Protein AF-Q2HYQ1-F1 (afdb_monomer_lite)

pLDDT: mean 74.83, std 15.58, range [37.28, 96.0]

Foldseek 3Di:
DVQLVVLVVDPPVCSVVSNVCCVPCVVVVVVVVCVVADPVRVCLVVVNDPCSVPVVVVVCVVVVPVLCVLLVVLLVVLVVVVVVVVDPPDLVNLLVVLQCPLVPDDPVCSVVSNVVCVVCVVVSSVVVVQSSRSNNVCLCVVSHPNVPPPPQPPDQLNPDCVRQLPDPVSCVVNVRNVVSVPPPPD

InterPro domains:
  IPR003119 Saposin A-type domain [PF02199] (155-186)
  IPR003119 Saposin A-type domain [PS51110] (150-186)
  IPR003119 Saposin A-type domain [SM00162] (153-186)
  IPR007856 Saposin-like type B, region 1 [PF05184] (70-106)
  IPR008138 Saposin B type, region 2 [PF03489] (17-49)
  IPR008138 Saposin B type, region 2 [PF03489] (111-144)
  IPR008139 Saposin B type domain [PS50015] (1-53)
  IPR008139 Saposin B type domain [PS50015] (67-148)
  IPR008139 Saposin B type domain [SM00741] (1-49)
  IPR008139 Saposin B type domain [SM00741] (69-144)
  IPR008373 Saposin [PR01797] (25-43)
  IPR008373 Saposin [PR01797] (68-90)
  IPR008373 Saposin [PR01797] (100-122)
  IPR008373 Saposin [PR01797] (122-145)
  IPR008373 Saposin [PR01797] (151-172)
  IPR011001 Saposin-like [SSF47862] (14-106)
  IPR011001 Saposin-like [SSF47862] (109-185)
  IPR051428 Sphingolipid Activators and Surfactant Proteins [PTHR11480] (2-146)

Structure (mmCIF, N/CA/C/O backbone):
data_AF-Q2HYQ1-F1
#
_entry.id   AF-Q2HYQ1-F1
#
loop_
_atom_site.group_PDB
_atom_site.id
_atom_site.type_symbol
_atom_site.label_atom_id
_atom_site.label_alt_id
_atom_site.label_comp_id
_atom_site.label_asym_id
_atom_site.label_entity_id
_atom_site.label_seq_id
_atom_site.pdbx_PDB_ins_code
_atom_site.Cartn_x
_atom_site.Cartn_y
_atom_site.Cartn_z
_atom_site.occupancy
_atom_site.B_iso_or_equiv
_atom_site.auth_seq_id
_atom_site.auth_comp_id
_atom_site.auth_asym_id
_atom_site.auth_atom_id
_atom_site.pdbx_PDB_model_num
ATOM 1 N N . GLN A 1 1 ? 17.901 -16.218 13.953 1.00 53.44 1 GLN A N 1
ATOM 2 C CA . GLN A 1 1 ? 18.403 -14.851 14.228 1.00 53.44 1 GLN A CA 1
ATOM 3 C C . GLN A 1 1 ? 17.721 -13.721 13.451 1.00 53.44 1 GLN A C 1
ATOM 5 O O . GLN A 1 1 ? 17.204 -12.829 14.109 1.00 53.44 1 GLN A O 1
ATOM 10 N N . ALA A 1 2 ? 17.701 -13.672 12.108 1.00 59.00 2 ALA A N 1
ATOM 11 C CA . ALA A 1 2 ? 17.029 -12.557 11.403 1.00 59.00 2 ALA A CA 1
ATOM 12 C C . ALA A 1 2 ? 15.495 -12.592 11.560 1.00 59.00 2 ALA A C 1
ATOM 14 O O . ALA A 1 2 ? 14.877 -11.568 11.835 1.00 59.00 2 ALA A O 1
ATOM 15 N N . VAL A 1 3 ? 14.909 -13.787 11.469 1.00 60.97 3 VAL A N 1
ATOM 16 C CA . VAL A 1 3 ? 13.459 -14.007 11.567 1.00 60.97 3 VAL A CA 1
ATOM 17 C C . VAL A 1 3 ? 12.925 -13.743 12.988 1.00 60.97 3 VAL A C 1
ATOM 19 O O . VAL A 1 3 ? 11.884 -13.120 13.149 1.00 60.97 3 VAL A O 1
ATOM 22 N N . GLU A 1 4 ? 13.682 -14.077 14.039 1.00 66.62 4 GLU A N 1
ATOM 23 C CA . GLU A 1 4 ? 13.287 -13.810 15.438 1.00 66.62 4 GLU A CA 1
ATOM 24 C C . GLU A 1 4 ? 13.221 -12.319 15.788 1.00 66.62 4 GLU A C 1
ATOM 26 O O . GLU A 1 4 ? 12.465 -11.924 16.675 1.00 66.62 4 GLU A O 1
ATOM 31 N N . LYS A 1 5 ? 13.993 -11.465 15.098 1.00 77.25 5 LYS A N 1
ATOM 32 C CA . LYS A 1 5 ? 13.934 -10.012 15.323 1.00 77.25 5 LYS A CA 1
ATOM 33 C C . LYS A 1 5 ? 12.569 -9.435 14.948 1.00 77.25 5 LYS A C 1
ATOM 35 O O . LYS A 1 5 ? 12.163 -8.446 15.551 1.00 77.25 5 LYS A O 1
ATOM 40 N N . VAL A 1 6 ? 11.852 -10.077 14.024 1.00 79.56 6 VAL A N 1
ATOM 41 C CA . VAL A 1 6 ? 10.491 -9.696 13.621 1.00 79.56 6 VAL A CA 1
ATOM 42 C C . VAL A 1 6 ? 9.504 -9.899 14.771 1.00 79.56 6 VAL A C 1
ATOM 44 O O . VAL A 1 6 ? 8.650 -9.048 15.000 1.00 79.56 6 VAL A O 1
ATOM 47 N N . CYS A 1 7 ? 9.675 -10.949 15.580 1.00 86.38 7 CYS A N 1
ATOM 48 C CA . CYS A 1 7 ? 8.808 -11.212 16.731 1.00 86.38 7 CYS A CA 1
ATOM 49 C C . CYS A 1 7 ? 8.893 -10.138 17.825 1.00 86.38 7 CYS A C 1
ATOM 51 O O . CYS A 1 7 ? 7.992 -10.039 18.655 1.00 86.38 7 CYS A O 1
ATOM 53 N N . ASN A 1 8 ? 9.948 -9.316 17.840 1.00 86.94 8 ASN A N 1
ATOM 54 C CA . ASN A 1 8 ? 10.084 -8.201 18.782 1.00 86.94 8 ASN A CA 1
ATOM 55 C C . ASN A 1 8 ? 9.354 -6.925 18.314 1.00 86.94 8 ASN A C 1
ATOM 57 O O . ASN A 1 8 ? 9.305 -5.958 19.067 1.00 86.94 8 ASN A O 1
ATOM 61 N N . LEU A 1 9 ? 8.805 -6.911 17.092 1.00 84.81 9 LEU A N 1
ATOM 62 C CA . LEU A 1 9 ? 7.947 -5.831 16.585 1.00 84.81 9 LEU A CA 1
ATOM 63 C C . LEU A 1 9 ? 6.471 -6.040 16.953 1.00 84.81 9 LEU A C 1
ATOM 65 O O . LEU A 1 9 ? 5.666 -5.124 16.815 1.00 84.81 9 LEU A O 1
ATOM 69 N N . LEU A 1 10 ? 6.112 -7.247 17.398 1.00 82.69 10 LEU A N 1
ATOM 70 C CA . LEU A 1 10 ? 4.755 -7.583 17.807 1.00 82.69 10 LEU A CA 1
ATOM 71 C C . LEU A 1 10 ? 4.490 -7.150 19.257 1.00 82.69 10 LEU A C 1
ATOM 73 O O . LEU A 1 10 ? 5.419 -7.135 20.072 1.00 82.69 10 LEU A O 1
ATOM 77 N N . PRO A 1 11 ? 3.221 -6.866 19.613 1.00 87.31 11 PRO A N 1
ATOM 78 C CA . PRO A 1 11 ? 2.816 -6.666 20.998 1.00 87.31 11 PRO A CA 1
ATOM 79 C C . PRO A 1 11 ? 3.297 -7.804 21.903 1.00 87.31 11 PRO A C 1
ATOM 81 O O . PRO A 1 11 ? 3.393 -8.963 21.483 1.00 87.31 11 PRO A O 1
ATOM 84 N N . SER A 1 12 ? 3.564 -7.488 23.170 1.00 80.50 12 SER A N 1
ATOM 85 C CA . SER A 1 12 ? 4.121 -8.434 24.148 1.00 80.50 12 SER A CA 1
ATOM 86 C C . SER A 1 12 ? 3.292 -9.714 24.305 1.00 80.50 12 SER A C 1
ATOM 88 O O . SER A 1 12 ? 3.851 -10.771 24.582 1.00 80.50 12 SER A O 1
ATOM 90 N N . THR A 1 13 ? 1.984 -9.642 24.054 1.00 85.38 13 THR A N 1
ATOM 91 C CA . THR A 1 13 ? 1.053 -10.779 24.057 1.00 85.38 13 THR A CA 1
ATOM 92 C C . THR A 1 13 ? 1.334 -11.815 22.963 1.00 85.38 13 THR A C 1
ATOM 94 O O . THR A 1 13 ? 1.068 -12.996 23.164 1.00 85.38 13 THR A O 1
ATOM 97 N N . LEU A 1 14 ? 1.894 -11.399 21.823 1.00 81.25 14 LEU A N 1
ATOM 98 C CA . LEU A 1 14 ? 2.117 -12.236 20.636 1.00 81.25 14 LEU A CA 1
ATOM 99 C C . LEU A 1 14 ? 3.597 -12.541 20.388 1.00 81.25 14 LEU A C 1
ATOM 101 O O . LEU A 1 14 ? 3.923 -13.499 19.691 1.00 81.25 14 LEU A O 1
ATOM 105 N N . SER A 1 15 ? 4.502 -11.759 20.979 1.00 90.19 15 SER A N 1
ATOM 106 C CA . SER A 1 15 ? 5.946 -11.935 20.799 1.00 90.19 15 SER A CA 1
ATOM 107 C C . SER A 1 15 ? 6.427 -13.329 21.222 1.00 90.19 15 SER A C 1
ATOM 109 O O . SER A 1 15 ? 7.239 -13.931 20.522 1.00 90.19 15 SER A O 1
ATOM 111 N N . ALA A 1 16 ? 5.889 -13.874 22.319 1.00 87.88 16 ALA A N 1
ATOM 112 C CA . ALA A 1 16 ? 6.231 -15.218 22.791 1.00 87.88 16 ALA A CA 1
ATOM 113 C C . ALA A 1 16 ? 5.749 -16.314 21.824 1.00 87.88 16 ALA A C 1
ATOM 115 O O . ALA A 1 16 ? 6.536 -17.158 21.414 1.00 87.88 16 ALA A O 1
ATOM 116 N N . GLN A 1 17 ? 4.491 -16.245 21.380 1.00 88.12 17 GLN A N 1
ATOM 117 C CA . GLN A 1 17 ? 3.922 -17.217 20.437 1.00 88.12 17 GLN A CA 1
ATOM 118 C C . GLN A 1 17 ? 4.616 -17.169 19.070 1.00 88.12 17 GLN A C 1
ATOM 120 O O . GLN A 1 17 ? 4.831 -18.197 18.436 1.00 88.12 17 GLN A O 1
ATOM 125 N N . CYS A 1 18 ? 5.009 -15.974 18.625 1.00 89.56 18 CYS A N 1
ATOM 126 C CA . CYS A 1 18 ? 5.807 -15.802 17.417 1.00 89.56 18 CYS A CA 1
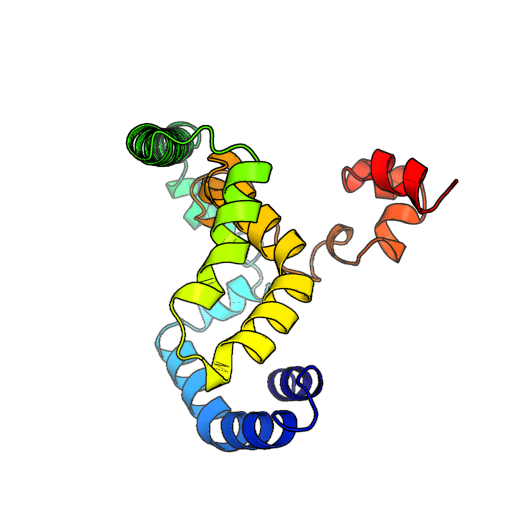ATOM 127 C C . CYS A 1 18 ? 7.173 -16.484 17.542 1.00 89.56 18 CYS A C 1
ATOM 129 O O . CYS A 1 18 ? 7.588 -17.174 16.614 1.00 89.56 18 CYS A O 1
ATOM 131 N N . LYS A 1 19 ? 7.862 -16.322 18.680 1.00 89.75 19 LYS A N 1
ATOM 132 C CA . LYS A 1 19 ? 9.163 -16.967 18.911 1.00 89.75 19 LYS A CA 1
ATOM 133 C C . LYS A 1 19 ? 9.035 -18.486 18.883 1.00 89.75 19 LYS A C 1
ATOM 135 O O . LYS A 1 19 ? 9.745 -19.108 18.101 1.00 89.75 19 LYS A O 1
ATOM 140 N N . ASP A 1 20 ? 8.056 -19.043 19.592 1.00 88.50 20 ASP A N 1
ATOM 141 C CA . ASP A 1 20 ? 7.767 -20.484 19.570 1.00 88.50 20 ASP A CA 1
ATOM 142 C C . ASP A 1 20 ? 7.499 -20.993 18.148 1.00 88.50 20 ASP A C 1
ATOM 144 O O . ASP A 1 20 ? 8.038 -22.020 17.735 1.00 88.50 20 ASP A O 1
ATOM 148 N N . LEU A 1 21 ? 6.705 -20.265 17.356 1.00 87.06 21 LEU A N 1
ATOM 149 C CA . LEU A 1 21 ? 6.407 -20.637 15.972 1.00 87.06 21 LEU A CA 1
ATOM 150 C C . LEU A 1 21 ? 7.668 -20.630 15.093 1.00 87.06 21 LEU A C 1
ATOM 152 O O . LEU A 1 21 ? 7.855 -21.524 14.266 1.00 87.06 21 LEU A O 1
ATOM 156 N N . MET A 1 22 ? 8.536 -19.631 15.259 1.00 86.56 22 MET A N 1
ATOM 157 C CA . MET A 1 22 ? 9.771 -19.505 14.482 1.00 86.56 22 MET A CA 1
ATOM 158 C C . MET A 1 22 ? 10.831 -20.520 14.895 1.00 86.56 22 MET A C 1
ATOM 160 O O . MET A 1 22 ? 11.528 -21.037 14.024 1.00 86.56 22 MET A O 1
ATOM 164 N N . GLU A 1 23 ? 10.917 -20.859 16.177 1.00 87.38 23 GLU A N 1
ATOM 165 C CA . GLU A 1 23 ? 11.778 -21.938 16.664 1.00 87.38 23 GLU A CA 1
ATOM 166 C C . GLU A 1 23 ? 11.272 -23.310 16.196 1.00 87.38 23 GLU A C 1
ATOM 168 O O . GLU A 1 23 ? 12.064 -24.137 15.749 1.00 87.38 23 GLU A O 1
ATOM 173 N N . THR A 1 24 ? 9.954 -23.533 16.223 1.00 87.94 24 THR A N 1
ATOM 174 C CA . THR A 1 24 ? 9.350 -24.835 15.898 1.00 87.94 24 THR A CA 1
ATOM 175 C C . THR A 1 24 ? 9.311 -25.108 14.395 1.00 87.94 24 THR A C 1
ATOM 177 O O . THR A 1 24 ? 9.638 -26.207 13.952 1.00 87.94 24 THR A O 1
ATOM 180 N N . TYR A 1 25 ? 8.904 -24.121 13.593 1.00 85.12 25 TYR A N 1
ATOM 181 C CA . TYR A 1 25 ? 8.631 -24.319 12.165 1.00 85.12 25 TYR A CA 1
ATOM 182 C C . TYR A 1 25 ? 9.550 -23.518 11.249 1.00 85.12 25 TYR A C 1
ATOM 184 O O . TYR A 1 25 ? 9.600 -23.802 10.054 1.00 85.12 25 TYR A O 1
ATOM 192 N N . GLY A 1 26 ? 10.291 -22.535 11.769 1.00 84.75 26 GLY A N 1
ATOM 193 C CA . GLY A 1 26 ? 11.086 -21.626 10.943 1.00 84.75 26 GLY A CA 1
ATOM 194 C C . GLY A 1 26 ? 12.111 -22.358 10.084 1.00 84.75 26 GLY A C 1
ATOM 195 O O . GLY A 1 26 ? 12.205 -22.088 8.890 1.00 84.75 26 GLY A O 1
ATOM 196 N N . GLN A 1 27 ? 12.815 -23.337 10.655 1.00 83.31 27 GLN A N 1
ATOM 197 C CA . GLN A 1 27 ? 13.798 -24.121 9.907 1.00 83.31 27 GLN A CA 1
ATOM 198 C C . GLN A 1 27 ? 13.144 -24.977 8.811 1.00 83.31 27 GLN A C 1
ATOM 200 O O . GLN A 1 27 ? 13.609 -24.966 7.676 1.00 83.31 27 GLN A O 1
ATOM 205 N N . ALA A 1 28 ? 12.028 -25.645 9.114 1.00 82.69 28 ALA A N 1
ATOM 206 C CA . ALA A 1 28 ? 11.299 -26.461 8.142 1.00 82.69 28 ALA A CA 1
ATOM 207 C C . ALA A 1 28 ? 10.718 -25.618 6.992 1.00 82.69 28 ALA A C 1
ATOM 209 O O . ALA A 1 28 ? 10.787 -26.013 5.833 1.00 82.69 28 ALA A O 1
ATOM 210 N N . ILE A 1 29 ? 10.192 -24.426 7.292 1.00 77.44 29 ILE A N 1
ATOM 211 C CA . ILE A 1 29 ? 9.692 -23.484 6.282 1.00 77.44 29 ILE A CA 1
ATOM 212 C C . ILE A 1 29 ? 10.841 -22.980 5.402 1.00 77.44 29 ILE A C 1
ATOM 214 O O . ILE A 1 29 ? 10.699 -22.932 4.184 1.00 77.44 29 ILE A O 1
ATOM 218 N N . ILE A 1 30 ? 11.990 -22.637 5.993 1.00 75.75 30 ILE A N 1
ATOM 219 C CA . ILE A 1 30 ? 13.186 -22.233 5.240 1.00 75.75 30 ILE A CA 1
ATOM 220 C C . ILE A 1 30 ? 13.641 -23.366 4.316 1.00 75.75 30 ILE A C 1
ATOM 222 O O . ILE A 1 30 ? 13.934 -23.119 3.151 1.00 75.75 30 ILE A O 1
ATOM 226 N N . GLU A 1 31 ? 13.664 -24.604 4.802 1.00 74.44 31 GLU A N 1
ATOM 227 C CA . GLU A 1 31 ? 14.036 -25.770 4.000 1.00 74.44 31 GLU A CA 1
ATOM 228 C C . GLU A 1 31 ? 13.059 -26.025 2.852 1.00 74.44 31 GLU A C 1
ATOM 230 O O . GLU A 1 31 ? 13.507 -26.243 1.729 1.00 74.44 31 GLU A O 1
ATOM 235 N N . LEU A 1 32 ? 11.747 -25.919 3.086 1.00 70.25 32 LEU A N 1
ATOM 236 C CA . LEU A 1 32 ? 10.732 -26.016 2.031 1.00 70.25 32 LEU A CA 1
ATOM 237 C C . LEU A 1 32 ? 10.904 -24.915 0.973 1.00 70.25 32 LEU A C 1
ATOM 239 O O . LEU A 1 32 ? 10.855 -25.192 -0.222 1.00 70.25 32 LEU A O 1
ATOM 243 N N . LEU A 1 33 ? 11.191 -23.677 1.390 1.00 65.94 33 LEU A N 1
ATOM 244 C CA . LEU A 1 33 ? 11.466 -22.571 0.466 1.00 65.94 33 LEU A CA 1
ATOM 245 C C . LEU A 1 33 ? 12.772 -22.771 -0.323 1.00 65.94 33 LEU A C 1
ATOM 247 O O . LEU A 1 33 ? 12.841 -22.388 -1.487 1.00 65.94 33 LEU A O 1
ATOM 251 N N . ILE A 1 34 ? 13.798 -23.382 0.279 1.00 68.31 34 ILE A N 1
ATOM 252 C CA . ILE A 1 34 ? 15.056 -23.745 -0.399 1.00 68.31 34 ILE A CA 1
ATOM 253 C C . ILE A 1 34 ? 14.850 -24.916 -1.368 1.00 68.31 34 ILE A C 1
ATOM 255 O O . ILE A 1 34 ? 15.528 -24.990 -2.388 1.00 68.31 34 ILE A O 1
ATOM 259 N N . GLN A 1 35 ? 13.927 -25.835 -1.089 1.00 65.62 35 GLN A N 1
ATOM 260 C CA . GLN A 1 35 ? 13.611 -26.926 -2.015 1.00 65.62 35 GLN A CA 1
ATOM 261 C C . GLN A 1 35 ? 12.892 -26.420 -3.272 1.00 65.62 35 GLN A C 1
ATOM 263 O O . GLN A 1 35 ? 13.204 -26.870 -4.372 1.00 65.62 35 GLN A O 1
ATOM 268 N N . GLU A 1 36 ? 12.005 -25.437 -3.124 1.00 61.25 36 GLU A N 1
ATOM 269 C CA . GLU A 1 36 ? 11.305 -24.790 -4.243 1.00 61.25 36 GLU A CA 1
ATOM 270 C C . GLU A 1 36 ? 12.176 -23.755 -4.986 1.00 61.25 36 GLU A C 1
ATOM 272 O O . GLU A 1 36 ? 11.886 -23.377 -6.124 1.00 61.25 36 GLU A O 1
ATOM 277 N N . ALA A 1 37 ? 13.275 -23.295 -4.378 1.00 61.88 37 ALA A N 1
ATOM 278 C CA . ALA A 1 37 ? 14.166 -22.295 -4.958 1.00 61.88 37 ALA A CA 1
ATOM 279 C C . ALA A 1 37 ? 15.592 -22.828 -5.132 1.00 61.88 37 ALA A C 1
ATOM 281 O O . ALA A 1 37 ? 16.334 -23.015 -4.173 1.00 61.88 37 ALA A O 1
ATOM 282 N N . SER A 1 38 ? 16.039 -22.981 -6.384 1.00 70.31 38 SER A N 1
ATOM 283 C CA . SER A 1 38 ? 17.409 -23.436 -6.649 1.00 70.31 38 SER A CA 1
ATOM 284 C C . SER A 1 38 ? 18.453 -22.543 -5.944 1.00 70.31 38 SER A C 1
ATOM 286 O O . SER A 1 38 ? 18.288 -21.316 -5.915 1.00 70.31 38 SER A O 1
ATOM 288 N N . PRO A 1 39 ? 19.579 -23.100 -5.451 1.00 68.19 39 PRO A N 1
ATOM 289 C CA . PRO A 1 39 ? 20.638 -22.316 -4.808 1.00 68.19 39 PRO A CA 1
ATOM 290 C C . PRO A 1 39 ? 21.145 -21.152 -5.668 1.00 68.19 39 PRO A C 1
ATOM 292 O O . PRO A 1 39 ? 21.528 -20.106 -5.147 1.00 68.19 39 PRO A O 1
ATOM 295 N N . LYS A 1 40 ? 21.098 -21.305 -6.999 1.00 64.12 40 LYS A N 1
ATOM 296 C CA . LYS A 1 40 ? 21.436 -20.249 -7.956 1.00 64.12 40 LYS A CA 1
ATOM 297 C C . LYS A 1 40 ? 20.419 -19.104 -7.920 1.00 64.12 40 LYS A C 1
ATOM 299 O O . LYS A 1 40 ? 20.828 -17.952 -7.864 1.00 64.12 40 LYS A O 1
ATOM 304 N N . THR A 1 41 ? 19.122 -19.410 -7.891 1.00 62.97 41 THR A N 1
ATOM 305 C CA . THR A 1 41 ? 18.038 -18.420 -7.770 1.00 62.97 41 THR A CA 1
ATOM 306 C C . THR A 1 41 ? 18.169 -17.620 -6.475 1.00 62.97 41 THR A C 1
ATOM 308 O O . THR A 1 41 ? 18.152 -16.392 -6.505 1.00 62.97 41 THR A O 1
ATOM 311 N N . VAL A 1 42 ? 18.385 -18.302 -5.348 1.00 69.00 42 VAL A N 1
ATOM 312 C CA . VAL A 1 42 ? 18.562 -17.656 -4.038 1.00 69.00 42 VAL A CA 1
ATOM 313 C C . VAL A 1 42 ? 19.829 -16.792 -4.019 1.00 69.00 42 VAL A C 1
ATOM 315 O O . VAL A 1 42 ? 19.779 -15.628 -3.631 1.00 69.00 42 VAL A O 1
ATOM 318 N N . CYS A 1 43 ? 20.955 -17.312 -4.515 1.00 61.50 43 CYS A N 1
ATOM 319 C CA . CYS A 1 43 ? 22.217 -16.571 -4.614 1.00 61.50 43 CYS A CA 1
ATOM 320 C C . CYS A 1 43 ? 22.114 -15.323 -5.510 1.00 61.50 43 CYS A C 1
ATOM 322 O O . CYS A 1 43 ? 22.743 -14.301 -5.228 1.00 61.50 43 CYS A O 1
ATOM 324 N N . SER A 1 44 ? 21.310 -15.391 -6.575 1.00 64.62 44 SER A N 1
ATOM 325 C CA . SER A 1 44 ? 21.020 -14.263 -7.462 1.00 64.62 44 SER A CA 1
ATOM 326 C C . SER A 1 44 ? 20.111 -13.215 -6.813 1.00 64.62 44 SER A C 1
ATOM 328 O O . SER A 1 44 ? 20.424 -12.033 -6.900 1.00 64.62 44 SER A O 1
ATOM 330 N N . ILE A 1 45 ? 19.035 -13.617 -6.125 1.00 58.62 45 ILE A N 1
ATOM 331 C CA . ILE A 1 45 ? 18.137 -12.689 -5.405 1.00 58.62 45 ILE A CA 1
ATOM 332 C C . ILE A 1 45 ? 18.888 -11.953 -4.292 1.00 58.62 45 ILE A C 1
ATOM 334 O O . ILE A 1 45 ? 18.711 -10.753 -4.107 1.00 58.62 45 ILE A O 1
ATOM 338 N N . LEU A 1 46 ? 19.763 -12.663 -3.579 1.00 60.72 46 LEU A N 1
ATOM 339 C CA . LEU A 1 46 ? 20.572 -12.099 -2.498 1.00 60.72 46 LEU A CA 1
ATOM 340 C C . LEU A 1 46 ? 21.759 -11.254 -2.989 1.00 60.72 46 LEU A C 1
ATOM 342 O O . LEU A 1 46 ? 22.494 -10.715 -2.165 1.00 60.72 46 LEU A O 1
ATOM 346 N N . GLY A 1 47 ? 21.989 -11.145 -4.302 1.00 54.09 47 GLY A N 1
ATOM 347 C CA . GLY A 1 47 ? 23.096 -10.346 -4.834 1.00 54.09 47 GLY A CA 1
ATOM 348 C C . GLY A 1 47 ? 24.488 -10.959 -4.628 1.00 54.09 47 GLY A C 1
ATOM 349 O O . GLY A 1 47 ? 25.486 -10.280 -4.847 1.00 54.09 47 GLY A O 1
ATOM 350 N N . LEU A 1 48 ? 24.579 -12.219 -4.190 1.00 64.00 48 LEU A N 1
ATOM 351 C CA . LEU A 1 48 ? 25.834 -12.859 -3.764 1.00 64.00 48 LEU A CA 1
ATOM 352 C C . LEU A 1 48 ? 26.602 -13.518 -4.917 1.00 64.00 48 LEU A C 1
ATOM 354 O O . LEU A 1 48 ? 27.804 -13.763 -4.815 1.00 64.00 48 LEU A O 1
ATOM 358 N N . CYS A 1 49 ? 25.921 -13.815 -6.021 1.00 74.38 49 CYS A N 1
ATOM 359 C CA . CYS A 1 49 ? 26.532 -14.409 -7.204 1.00 74.38 49 CYS A CA 1
ATOM 360 C C . CYS A 1 49 ? 27.103 -13.330 -8.140 1.00 74.38 49 CYS A C 1
ATOM 362 O O . CYS A 1 49 ? 26.529 -12.257 -8.291 1.00 74.38 49 CYS A O 1
ATOM 364 N N . ARG A 1 50 ? 28.215 -13.629 -8.830 1.00 62.12 50 ARG A N 1
ATOM 365 C CA . ARG A 1 50 ? 28.905 -12.698 -9.757 1.00 62.12 50 ARG A CA 1
ATOM 366 C C . ARG A 1 50 ? 28.010 -12.184 -10.892 1.00 62.12 50 ARG A C 1
ATOM 368 O O . ARG A 1 50 ? 28.199 -11.069 -11.366 1.00 62.12 50 ARG A O 1
ATOM 375 N N . ASP A 1 51 ? 27.021 -12.989 -11.270 1.00 56.12 51 ASP A N 1
ATOM 376 C CA . ASP A 1 51 ? 26.006 -12.653 -12.263 1.00 56.12 51 ASP A CA 1
ATOM 377 C C . ASP A 1 51 ? 24.710 -12.139 -11.630 1.00 56.12 51 ASP A C 1
ATOM 379 O O . ASP A 1 51 ? 23.751 -11.943 -12.351 1.00 56.12 51 ASP A O 1
ATOM 383 N N . ALA A 1 52 ? 24.612 -11.913 -10.317 1.00 51.69 52 ALA A N 1
ATOM 384 C CA . ALA A 1 52 ? 23.364 -11.474 -9.683 1.00 51.69 52 ALA A CA 1
ATOM 385 C C . ALA A 1 52 ? 22.869 -10.129 -10.245 1.00 51.69 52 ALA A C 1
ATOM 387 O O . ALA A 1 52 ? 21.687 -9.987 -10.554 1.00 51.69 52 ALA A O 1
ATOM 388 N N . SER A 1 53 ? 23.792 -9.204 -10.531 1.00 51.53 53 SER A N 1
ATOM 389 C CA . SER A 1 53 ? 23.512 -7.940 -11.231 1.00 51.53 53 SER A CA 1
ATOM 390 C C . SER A 1 53 ? 23.076 -8.130 -12.692 1.00 51.53 53 SER A C 1
ATOM 392 O O . SER A 1 53 ? 22.546 -7.208 -13.301 1.00 51.53 53 SER A O 1
ATOM 394 N N . ARG A 1 54 ? 23.307 -9.317 -13.267 1.00 49.59 54 ARG A N 1
ATOM 395 C CA . ARG A 1 54 ? 22.978 -9.708 -14.647 1.00 49.59 54 ARG A CA 1
ATOM 396 C C . ARG A 1 54 ? 22.066 -10.932 -14.729 1.00 49.59 54 ARG A C 1
ATOM 398 O O . ARG A 1 54 ? 21.907 -11.454 -15.812 1.00 49.59 54 ARG A O 1
ATOM 405 N N . ALA A 1 55 ? 21.480 -11.415 -13.637 1.00 44.69 55 ALA A N 1
ATOM 406 C CA . ALA A 1 55 ? 20.585 -12.578 -13.616 1.00 44.69 55 ALA A CA 1
ATOM 407 C C . ALA A 1 55 ? 19.123 -12.130 -13.524 1.00 44.69 55 ALA A C 1
ATOM 409 O O . ALA A 1 55 ? 18.233 -12.836 -13.987 1.00 44.69 55 ALA A O 1
ATOM 410 N N . PHE A 1 56 ? 18.898 -10.908 -13.033 1.00 45.78 56 PHE A N 1
ATOM 411 C CA . PHE A 1 56 ? 17.659 -10.171 -13.267 1.00 45.78 56 PHE A CA 1
ATOM 412 C C . PHE A 1 56 ? 17.525 -9.694 -14.718 1.00 45.78 56 PHE A C 1
ATOM 414 O O . PHE A 1 56 ? 16.410 -9.579 -15.211 1.00 45.78 56 PHE A O 1
ATOM 421 N N . ILE A 1 57 ? 18.641 -9.468 -15.420 1.00 45.81 57 ILE A N 1
ATOM 422 C CA . ILE A 1 57 ? 18.637 -8.948 -16.794 1.00 45.81 57 ILE A CA 1
ATOM 423 C C . ILE A 1 57 ? 18.105 -9.964 -17.829 1.00 45.81 57 ILE A C 1
ATOM 425 O O . ILE A 1 57 ? 17.243 -9.565 -18.589 1.00 45.81 57 ILE A O 1
ATOM 429 N N . PRO A 1 58 ? 18.456 -11.266 -17.853 1.00 42.38 58 PRO A N 1
ATOM 430 C CA . PRO A 1 58 ? 18.011 -12.183 -18.905 1.00 42.38 58 PRO A CA 1
ATOM 431 C C . PRO A 1 58 ? 16.603 -12.754 -18.687 1.00 42.38 58 PRO A C 1
ATOM 433 O O . PRO A 1 58 ? 15.994 -13.221 -19.648 1.00 42.38 58 PRO A O 1
ATOM 436 N N . LEU A 1 59 ? 16.051 -12.709 -17.464 1.00 45.22 59 LEU A N 1
ATOM 437 C CA . LEU A 1 59 ? 14.612 -12.953 -17.270 1.00 45.22 59 LEU A CA 1
ATOM 438 C C . LEU A 1 59 ? 13.776 -11.747 -17.734 1.00 45.22 59 LEU A C 1
ATOM 440 O O . LEU A 1 59 ? 12.645 -11.934 -18.173 1.00 45.22 59 LEU A O 1
ATOM 444 N N . LEU A 1 60 ? 14.350 -10.538 -17.677 1.00 45.59 60 LEU A N 1
ATOM 445 C CA . LEU A 1 60 ? 13.744 -9.303 -18.178 1.00 45.59 60 LEU A CA 1
ATOM 446 C C . LEU A 1 60 ? 14.017 -9.043 -19.669 1.00 45.59 60 LEU A C 1
ATOM 448 O O . LEU A 1 60 ? 13.169 -8.453 -20.317 1.00 45.59 60 LEU A O 1
ATOM 452 N N . GLU A 1 61 ? 15.114 -9.526 -20.258 1.00 39.50 61 GLU A N 1
ATOM 453 C CA . GLU A 1 61 ? 15.387 -9.385 -21.700 1.00 39.50 61 GLU A CA 1
ATOM 454 C C . GLU A 1 61 ? 14.440 -10.256 -22.523 1.00 39.50 61 GLU A C 1
ATOM 456 O O . GLU A 1 61 ? 13.953 -9.830 -23.563 1.00 39.50 61 GLU A O 1
ATOM 461 N N . LYS A 1 62 ? 14.07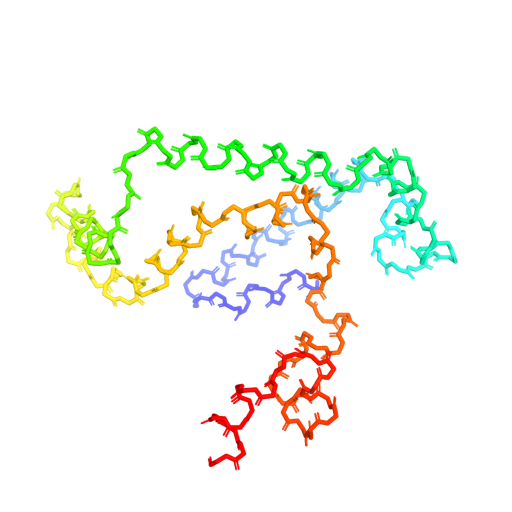5 -11.453 -22.039 1.00 39.44 62 LYS A N 1
ATOM 462 C CA . LYS A 1 62 ? 13.006 -12.232 -22.689 1.00 39.44 62 LYS A CA 1
ATOM 463 C C . LYS A 1 62 ? 11.603 -11.675 -22.404 1.00 39.44 62 LYS A C 1
ATOM 465 O O . LYS A 1 62 ? 10.644 -12.102 -23.041 1.00 39.44 62 LYS A O 1
ATOM 470 N N . ALA A 1 63 ? 11.508 -10.729 -21.468 1.00 43.75 63 ALA A N 1
ATOM 471 C CA . ALA A 1 63 ? 10.341 -9.902 -21.197 1.00 43.75 63 ALA A CA 1
ATOM 472 C C . ALA A 1 63 ? 10.489 -8.475 -21.765 1.00 43.75 63 ALA A C 1
ATOM 474 O O . ALA A 1 63 ? 9.714 -7.595 -21.402 1.00 43.75 63 ALA A O 1
ATOM 475 N N . GLU A 1 64 ? 11.336 -8.269 -22.784 1.00 37.28 64 GLU A N 1
ATOM 476 C CA . GLU A 1 64 ? 11.033 -7.311 -23.861 1.00 37.28 64 GLU A CA 1
ATOM 477 C C . GLU A 1 64 ? 9.864 -7.825 -24.730 1.00 37.28 64 GLU A C 1
ATOM 479 O O . GLU A 1 64 ? 9.805 -7.637 -25.942 1.00 37.28 64 GLU A O 1
ATOM 484 N N . PHE A 1 65 ? 8.888 -8.484 -24.103 1.00 43.03 65 PHE A N 1
ATOM 485 C CA . PHE A 1 65 ? 7.550 -8.594 -24.637 1.00 43.03 65 PHE A CA 1
ATOM 486 C C . PHE A 1 65 ? 6.923 -7.223 -24.428 1.00 43.03 65 PHE A C 1
ATOM 488 O O . PHE A 1 65 ? 6.287 -6.995 -23.407 1.00 43.03 65 PHE A O 1
ATOM 495 N N . GLU A 1 66 ? 7.255 -6.297 -25.331 1.00 44.12 66 GLU A N 1
ATOM 496 C CA . GLU A 1 66 ? 6.758 -4.923 -25.397 1.00 44.12 66 GLU A CA 1
ATOM 497 C C . GLU A 1 66 ? 6.404 -4.354 -24.017 1.00 44.12 66 GLU A C 1
ATOM 499 O O . GLU A 1 66 ? 5.256 -4.425 -23.594 1.00 44.12 66 GLU A O 1
ATOM 504 N N . ALA A 1 67 ? 7.369 -3.788 -23.287 1.00 46.34 67 ALA A N 1
ATOM 505 C CA . ALA A 1 67 ? 7.158 -3.285 -21.920 1.00 46.34 67 ALA A CA 1
ATOM 506 C C . ALA A 1 67 ? 6.037 -2.217 -21.777 1.00 46.34 67 ALA A C 1
ATOM 508 O O . ALA A 1 67 ? 5.710 -1.821 -20.659 1.00 46.34 67 ALA A O 1
ATOM 509 N N . GLY A 1 68 ? 5.430 -1.775 -22.885 1.00 53.19 68 GLY A N 1
ATOM 510 C CA . GLY A 1 68 ? 4.127 -1.105 -22.906 1.00 53.19 68 GLY A CA 1
ATOM 511 C C . GLY A 1 68 ? 2.941 -2.079 -22.858 1.00 53.19 68 GLY A C 1
ATOM 512 O O . GLY A 1 68 ? 2.109 -1.970 -21.972 1.00 53.19 68 GLY A O 1
ATOM 513 N N . GLY A 1 69 ? 2.896 -3.102 -23.717 1.00 73.50 69 GLY A N 1
ATOM 514 C CA . GLY A 1 69 ? 1.736 -3.973 -23.924 1.00 73.50 69 GLY A CA 1
ATOM 515 C C . GLY A 1 69 ? 1.203 -4.675 -22.671 1.00 73.50 69 GLY A C 1
ATOM 516 O O . GLY A 1 69 ? 0.007 -4.605 -22.402 1.00 73.50 69 GLY A O 1
ATOM 517 N N . PHE A 1 70 ? 2.046 -5.331 -21.866 1.00 75.25 70 PHE A N 1
ATOM 518 C CA . PHE A 1 70 ? 1.554 -6.027 -20.662 1.00 75.25 70 PHE A CA 1
ATOM 519 C C . PHE A 1 70 ? 1.170 -5.061 -19.528 1.00 75.25 70 PHE A C 1
ATOM 521 O O . PHE A 1 70 ? 0.163 -5.270 -18.847 1.00 75.25 70 PHE A O 1
ATOM 528 N N . CYS A 1 71 ? 1.926 -3.973 -19.369 1.00 78.19 71 CYS A N 1
ATOM 529 C CA . CYS A 1 71 ? 1.602 -2.894 -18.437 1.00 78.19 71 CYS A CA 1
ATOM 530 C C . CYS A 1 71 ? 0.268 -2.228 -18.818 1.00 78.19 71 CYS A C 1
ATOM 532 O O . CYS A 1 71 ? -0.592 -2.025 -17.961 1.00 78.19 71 CYS A O 1
ATOM 534 N N . ASP A 1 72 ? 0.048 -1.977 -20.108 1.00 85.12 72 ASP A N 1
ATOM 535 C CA . ASP A 1 72 ? -1.172 -1.383 -20.651 1.00 85.12 72 ASP A CA 1
ATOM 536 C C . ASP A 1 72 ? -2.373 -2.321 -20.513 1.00 85.12 72 ASP A C 1
ATOM 538 O O . ASP A 1 72 ? -3.452 -1.880 -20.115 1.00 85.12 72 ASP A O 1
ATOM 542 N N . VAL A 1 73 ? -2.192 -3.622 -20.763 1.00 84.44 73 VAL A N 1
ATOM 543 C CA . VAL A 1 73 ? -3.234 -4.639 -20.550 1.00 84.44 73 VAL A CA 1
ATOM 544 C C . VAL A 1 73 ? -3.606 -4.738 -19.073 1.00 84.44 73 VAL A C 1
ATOM 546 O O . VAL A 1 73 ? -4.793 -4.754 -18.750 1.00 84.44 73 VAL A O 1
ATOM 549 N N . CYS A 1 74 ? -2.626 -4.743 -18.165 1.00 83.44 74 CYS A N 1
ATOM 550 C CA . CYS A 1 74 ? -2.896 -4.722 -16.730 1.00 83.44 74 CYS A CA 1
ATOM 551 C C . CYS A 1 74 ? -3.676 -3.461 -16.334 1.00 83.44 74 CYS A C 1
ATOM 553 O O . CYS A 1 74 ? -4.719 -3.559 -15.688 1.00 83.44 74 CYS A O 1
ATOM 555 N N . LYS A 1 75 ? -3.232 -2.278 -16.781 1.00 84.25 75 LYS A N 1
ATOM 556 C CA . LYS A 1 75 ? -3.914 -1.009 -16.489 1.00 84.25 75 LYS A CA 1
ATOM 557 C C . LYS A 1 75 ? -5.333 -0.993 -17.041 1.00 84.25 75 LYS A C 1
ATOM 559 O O . LYS A 1 75 ? -6.241 -0.495 -16.384 1.00 84.25 75 LYS A O 1
ATOM 564 N N . MET A 1 76 ? -5.537 -1.541 -18.236 1.00 81.69 76 MET A N 1
ATOM 565 C CA . MET A 1 76 ? -6.853 -1.667 -18.852 1.00 81.69 76 MET A CA 1
ATOM 566 C C . MET A 1 76 ? -7.757 -2.608 -18.054 1.00 81.69 76 MET A C 1
ATOM 568 O O . MET A 1 76 ? -8.914 -2.269 -17.830 1.00 81.69 76 MET A O 1
ATOM 572 N N . ALA A 1 77 ? -7.237 -3.741 -17.579 1.00 84.31 77 ALA A N 1
ATOM 573 C CA . ALA A 1 77 ? -7.986 -4.670 -16.740 1.00 84.31 77 ALA A CA 1
ATOM 574 C C . ALA A 1 77 ? -8.386 -4.034 -15.399 1.00 84.31 77 ALA A C 1
ATOM 576 O O . ALA A 1 77 ? -9.545 -4.140 -15.009 1.00 84.31 77 ALA A O 1
ATOM 577 N N . VAL A 1 78 ? -7.472 -3.314 -14.735 1.00 82.31 78 VAL A N 1
ATOM 578 C CA . VAL A 1 78 ? -7.778 -2.599 -13.483 1.00 82.31 78 VAL A CA 1
ATOM 579 C C . VAL A 1 78 ? -8.833 -1.517 -13.722 1.00 82.31 78 VAL A C 1
ATOM 581 O O . VAL A 1 78 ? -9.818 -1.476 -12.996 1.00 82.31 78 VAL A O 1
ATOM 584 N N . ARG A 1 79 ? -8.711 -0.719 -14.793 1.00 78.44 79 ARG A N 1
ATOM 585 C CA . ARG A 1 79 ? -9.729 0.282 -15.177 1.00 78.44 79 ARG A CA 1
ATOM 586 C C . ARG A 1 79 ? -11.078 -0.337 -15.533 1.00 78.44 79 ARG A C 1
ATOM 588 O O . ARG A 1 79 ? -12.112 0.264 -15.279 1.00 78.44 79 ARG A O 1
ATOM 595 N N . TYR A 1 80 ? -11.084 -1.508 -16.164 1.00 76.81 80 TYR A N 1
ATOM 596 C CA . TYR A 1 80 ? -12.317 -2.210 -16.514 1.00 76.81 80 TYR A CA 1
ATOM 597 C C . TYR A 1 80 ? -13.029 -2.736 -15.266 1.00 76.81 80 TYR A C 1
ATOM 599 O O . TYR A 1 80 ? -14.242 -2.588 -15.150 1.00 76.81 80 TYR A O 1
ATOM 607 N N . ILE A 1 81 ? -12.274 -3.296 -14.317 1.00 74.94 81 ILE A N 1
ATOM 608 C CA . ILE A 1 81 ? -12.796 -3.719 -13.014 1.00 74.94 81 ILE A CA 1
ATOM 609 C C . ILE A 1 81 ? -13.328 -2.505 -12.243 1.00 74.94 81 ILE A C 1
ATOM 611 O O . ILE A 1 81 ? -14.461 -2.549 -11.781 1.00 74.94 81 ILE A O 1
ATOM 615 N N . ASP A 1 82 ? -12.565 -1.412 -12.182 1.00 71.19 82 ASP A N 1
ATOM 616 C CA . ASP A 1 82 ? -12.980 -0.139 -11.574 1.00 71.19 82 ASP A CA 1
ATOM 617 C C . ASP A 1 82 ? -14.274 0.412 -12.210 1.00 71.19 82 ASP A C 1
ATOM 619 O O . ASP A 1 82 ? -15.224 0.784 -11.522 1.00 71.19 82 ASP A O 1
ATOM 623 N N . GLY A 1 83 ? -14.376 0.345 -13.541 1.00 69.38 83 GLY A N 1
ATOM 624 C CA . GLY A 1 83 ? -15.566 0.745 -14.293 1.00 69.38 83 GLY A CA 1
ATOM 625 C C . GLY A 1 83 ? -16.794 -0.144 -14.059 1.00 69.38 83 GLY A C 1
ATOM 626 O O . GLY A 1 83 ? -17.900 0.382 -13.979 1.00 69.38 83 GLY A O 1
ATOM 627 N N . ILE A 1 84 ? -16.627 -1.468 -13.916 1.00 62.62 84 ILE A N 1
ATOM 628 C CA . ILE A 1 84 ? -17.720 -2.387 -13.527 1.00 62.62 84 ILE A CA 1
ATOM 629 C C . ILE A 1 84 ? -18.180 -2.109 -12.097 1.00 62.62 84 ILE A C 1
ATOM 631 O O . ILE A 1 84 ? -19.365 -2.235 -11.796 1.00 62.62 84 ILE A O 1
ATOM 635 N N . LEU A 1 85 ? -17.250 -1.743 -11.215 1.00 61.31 85 LEU A N 1
ATOM 636 C CA . LEU A 1 85 ? -17.570 -1.374 -9.843 1.00 61.31 85 LEU A CA 1
ATOM 637 C C . LEU A 1 85 ? -18.328 -0.033 -9.758 1.00 61.31 85 LEU A C 1
ATOM 639 O O . LEU A 1 85 ? -18.761 0.313 -8.659 1.00 61.31 85 LEU A O 1
ATOM 643 N N . GLU A 1 86 ? -18.523 0.679 -10.886 1.00 53.34 86 GLU A N 1
ATOM 644 C CA . GLU A 1 86 ? -19.245 1.960 -11.034 1.00 53.34 86 GLU A CA 1
ATOM 645 C C . GLU A 1 86 ? -18.844 3.020 -9.993 1.00 53.34 86 GLU A C 1
ATOM 647 O O . GLU A 1 86 ? -19.619 3.909 -9.637 1.00 53.34 86 GLU A O 1
ATOM 652 N N . GLN A 1 87 ? -17.622 2.947 -9.472 1.00 57.50 87 GLN A N 1
ATOM 653 C CA . GLN A 1 87 ? -17.240 3.702 -8.292 1.00 57.50 87 GLN A CA 1
ATOM 654 C C . GLN A 1 87 ? -16.111 4.671 -8.612 1.00 57.50 87 GLN A C 1
ATOM 656 O O . GLN A 1 87 ? -14.968 4.489 -8.219 1.00 57.50 87 GLN A O 1
ATOM 661 N N . ASN A 1 88 ? -16.507 5.845 -9.110 1.00 54.09 88 ASN A N 1
ATOM 662 C CA . ASN A 1 88 ? -15.906 7.086 -8.611 1.00 54.09 88 ASN A CA 1
ATOM 663 C C . ASN A 1 88 ? -16.284 7.255 -7.124 1.00 54.09 88 ASN A C 1
ATOM 665 O O . ASN A 1 88 ? -16.895 8.260 -6.754 1.00 54.09 88 ASN A O 1
ATOM 669 N N . ALA A 1 89 ? -16.022 6.242 -6.287 1.00 61.38 89 ALA A N 1
ATOM 670 C CA . ALA A 1 89 ? -16.258 6.325 -4.864 1.00 61.38 89 ALA A CA 1
ATOM 671 C C . ALA A 1 89 ? -15.355 7.442 -4.367 1.00 61.38 89 ALA A C 1
ATOM 673 O O . ALA A 1 89 ? -14.129 7.358 -4.397 1.00 61.38 89 ALA A O 1
ATOM 674 N N . THR A 1 90 ? -15.986 8.539 -3.982 1.00 71.31 90 THR A N 1
ATOM 675 C CA . THR A 1 90 ? -15.279 9.628 -3.330 1.00 71.31 90 THR A CA 1
ATOM 676 C C . THR A 1 90 ? -14.651 9.087 -2.048 1.00 71.31 90 THR A C 1
ATOM 678 O O . THR A 1 90 ? -15.183 8.156 -1.442 1.00 71.31 90 THR A O 1
ATOM 681 N N . GLU A 1 91 ? -13.540 9.673 -1.613 1.00 72.94 91 GLU A N 1
ATOM 682 C CA . GLU A 1 91 ? -12.889 9.335 -0.338 1.00 72.94 91 GLU A CA 1
ATOM 683 C C . GLU A 1 91 ? -13.912 9.237 0.810 1.00 72.94 91 GLU A C 1
ATOM 685 O O . GLU A 1 91 ? -13.936 8.252 1.540 1.00 72.94 91 GLU A O 1
ATOM 690 N N . ALA A 1 92 ? -14.883 10.155 0.839 1.00 74.75 92 ALA A N 1
ATOM 691 C CA . ALA A 1 92 ? -15.993 10.162 1.790 1.00 74.75 92 ALA A CA 1
ATOM 692 C C . ALA A 1 92 ? -16.917 8.927 1.718 1.00 74.75 92 ALA A C 1
ATOM 694 O O . ALA A 1 92 ? -17.432 8.479 2.739 1.00 74.75 92 ALA A O 1
ATOM 695 N N . GLN A 1 93 ? -17.153 8.364 0.530 1.00 75.38 93 GLN A N 1
ATOM 696 C CA . GLN A 1 93 ? -17.949 7.139 0.377 1.00 75.38 93 GLN A CA 1
ATOM 697 C C . GLN A 1 93 ? -17.180 5.903 0.857 1.00 75.38 93 GLN A C 1
ATOM 699 O O . GLN A 1 93 ? -17.786 4.986 1.408 1.00 75.38 93 GLN A O 1
ATOM 704 N N . ILE A 1 94 ? -15.856 5.890 0.685 1.00 78.00 94 ILE A N 1
ATOM 705 C CA . ILE A 1 94 ? -14.986 4.819 1.185 1.00 78.00 94 ILE A CA 1
ATOM 706 C C . ILE A 1 94 ? -14.891 4.895 2.712 1.00 78.00 94 ILE A C 1
ATOM 708 O O . ILE A 1 94 ? -15.074 3.881 3.377 1.00 78.00 94 ILE A O 1
ATOM 712 N N . GLU A 1 95 ? -14.687 6.087 3.274 1.00 81.75 95 GLU A N 1
ATOM 713 C CA . GLU A 1 95 ? -14.712 6.327 4.723 1.00 81.75 95 GLU A CA 1
ATOM 714 C C . GLU A 1 95 ? -16.025 5.850 5.358 1.00 81.75 95 GLU A C 1
ATOM 716 O O . GLU A 1 95 ? -16.023 5.116 6.347 1.00 81.75 95 GLU A O 1
ATOM 721 N N . ASP A 1 96 ? -17.164 6.214 4.763 1.00 84.25 96 ASP A N 1
ATOM 722 C CA . ASP A 1 96 ? -18.486 5.809 5.245 1.00 84.25 96 ASP A CA 1
ATOM 723 C C . ASP A 1 96 ? -18.689 4.285 5.169 1.00 84.25 96 ASP A C 1
ATOM 725 O O . ASP A 1 96 ? -19.232 3.677 6.095 1.00 84.25 96 ASP A O 1
ATOM 729 N N . ALA A 1 97 ? -18.201 3.636 4.108 1.00 84.06 97 ALA A N 1
ATOM 730 C CA . ALA A 1 97 ? -18.242 2.182 3.985 1.00 84.06 97 ALA A CA 1
ATOM 731 C C . ALA A 1 97 ? -17.353 1.482 5.029 1.00 84.06 97 ALA A C 1
ATOM 733 O O . ALA A 1 97 ? -17.791 0.517 5.659 1.00 84.06 97 ALA A O 1
ATOM 734 N N . VAL A 1 98 ? -16.136 1.989 5.256 1.00 87.25 98 VAL A N 1
ATOM 735 C CA . VAL A 1 98 ? -15.185 1.463 6.249 1.00 87.25 98 VAL A CA 1
ATOM 736 C C . VAL A 1 98 ? -15.757 1.584 7.665 1.00 87.25 98 VAL A C 1
ATOM 738 O O . VAL A 1 98 ? -15.727 0.609 8.415 1.00 87.25 98 VAL A O 1
ATOM 741 N N . LYS A 1 99 ? -16.384 2.715 8.008 1.00 86.25 99 LYS A N 1
ATOM 742 C CA . LYS A 1 99 ? -17.072 2.915 9.299 1.00 86.25 99 LYS A CA 1
ATOM 743 C C . LYS A 1 99 ? -18.240 1.957 9.515 1.00 86.25 99 LYS A C 1
ATOM 745 O O . LYS A 1 99 ? -18.539 1.571 10.640 1.00 86.25 99 LYS A O 1
ATOM 750 N N . LYS A 1 100 ? -18.913 1.540 8.441 1.00 90.06 100 LYS A N 1
ATOM 751 C CA . LYS A 1 100 ? -20.075 0.645 8.525 1.00 90.06 100 LYS A CA 1
ATOM 752 C C . LYS A 1 100 ? -19.711 -0.827 8.690 1.00 90.06 100 LYS A C 1
ATOM 754 O O . LYS A 1 100 ? -20.602 -1.604 9.031 1.00 90.06 100 LYS A O 1
ATOM 759 N N . VAL A 1 101 ? -18.447 -1.219 8.510 1.00 90.69 101 VAL A N 1
ATOM 760 C CA . VAL A 1 101 ? -17.992 -2.617 8.651 1.00 90.69 101 VAL A CA 1
ATOM 761 C C . VAL A 1 101 ? -18.339 -3.199 10.022 1.00 90.69 101 VAL A C 1
ATOM 763 O O . VAL A 1 101 ? -18.785 -4.344 10.111 1.00 90.69 101 VAL A O 1
ATOM 766 N N . CYS A 1 102 ? -18.227 -2.406 11.087 1.00 92.81 102 CYS A N 1
ATOM 767 C CA . CYS A 1 102 ? -18.508 -2.874 12.441 1.00 92.81 102 CYS A CA 1
ATOM 768 C C . CYS A 1 102 ? -19.990 -3.215 12.669 1.00 92.81 102 CYS A C 1
ATOM 770 O O . CYS A 1 102 ? -20.304 -4.049 13.514 1.00 92.81 102 CYS A O 1
ATOM 772 N N . ASN A 1 103 ? -20.911 -2.690 11.850 1.00 93.56 103 ASN A N 1
ATOM 773 C CA . ASN A 1 103 ? -22.338 -3.021 11.943 1.00 93.56 103 ASN A CA 1
ATOM 774 C C . ASN A 1 103 ? -22.661 -4.470 11.553 1.00 93.56 103 ASN A C 1
ATOM 776 O O . ASN A 1 103 ? -23.732 -4.962 11.907 1.00 93.56 103 ASN A O 1
ATOM 780 N N . PHE A 1 104 ? -21.754 -5.149 10.846 1.00 91.88 104 PHE A N 1
ATOM 781 C CA . PHE A 1 104 ? -21.908 -6.555 10.470 1.00 91.88 104 PHE A CA 1
ATOM 782 C C . PHE A 1 104 ? -21.430 -7.527 11.558 1.00 91.88 104 PHE A C 1
ATOM 784 O O . PHE A 1 104 ? -21.643 -8.732 11.432 1.00 91.88 104 PHE A O 1
ATOM 791 N N . LEU A 1 105 ? -20.792 -7.026 12.620 1.00 87.38 105 LEU A N 1
ATOM 792 C CA . LEU A 1 105 ? -20.333 -7.839 13.742 1.00 87.38 105 LEU A CA 1
ATOM 793 C C . LEU A 1 105 ? -21.411 -7.956 14.836 1.00 87.38 105 LEU A C 1
ATOM 795 O O . LEU A 1 105 ? -22.241 -7.054 14.982 1.00 87.38 105 LEU A O 1
ATOM 799 N N . PRO A 1 106 ? -21.392 -9.037 15.642 1.00 93.94 106 PRO A N 1
ATOM 800 C CA . PRO A 1 106 ? -22.188 -9.127 16.865 1.00 93.94 106 PRO A CA 1
ATOM 801 C C . PRO A 1 106 ? -21.913 -7.957 17.819 1.00 93.94 106 PRO A C 1
ATOM 803 O O . PRO A 1 106 ? -20.788 -7.458 17.879 1.00 93.94 106 PRO A O 1
ATOM 806 N N . ASP A 1 107 ? -22.922 -7.555 18.600 1.00 93.06 107 ASP A N 1
ATOM 807 C CA . ASP A 1 107 ? -22.857 -6.368 19.471 1.00 93.06 107 ASP A CA 1
ATOM 808 C C . ASP A 1 107 ? -21.675 -6.396 20.453 1.00 93.06 107 ASP A C 1
ATOM 810 O O . ASP A 1 107 ? -21.080 -5.359 20.738 1.00 93.06 107 ASP A O 1
ATOM 814 N N . GLU A 1 108 ? -21.275 -7.586 20.903 1.00 94.00 108 GLU A N 1
ATOM 815 C CA . GLU A 1 108 ? -20.130 -7.809 21.796 1.00 94.00 108 GLU A CA 1
ATOM 816 C C . GLU A 1 108 ? -18.790 -7.310 21.223 1.00 94.00 108 GLU A C 1
ATOM 818 O O . GLU A 1 108 ? -17.892 -6.951 21.985 1.00 94.00 108 GLU A O 1
ATOM 823 N N . PHE A 1 109 ? -18.651 -7.267 19.894 1.00 88.56 109 PHE A N 1
ATOM 824 C CA . PHE A 1 109 ? -17.405 -6.909 19.207 1.00 88.56 109 PHE A CA 1
ATOM 825 C C . PHE A 1 109 ? -17.431 -5.518 18.573 1.00 88.56 109 PHE A C 1
ATOM 827 O O . PHE A 1 109 ? -16.380 -5.028 18.155 1.00 88.56 109 PHE A O 1
ATOM 834 N N . LYS A 1 110 ? -18.596 -4.860 18.516 1.00 93.00 110 LYS A N 1
ATOM 835 C CA . LYS A 1 110 ? -18.756 -3.564 17.839 1.00 93.00 110 LYS A CA 1
ATOM 836 C C . LYS A 1 110 ? -17.822 -2.501 18.396 1.00 93.00 110 LYS A C 1
ATOM 838 O O . LYS A 1 110 ? -17.034 -1.954 17.643 1.00 93.00 110 LYS A O 1
ATOM 843 N N . THR A 1 111 ? -17.789 -2.323 19.715 1.00 92.81 111 THR A N 1
ATOM 844 C CA . THR A 1 111 ? -16.935 -1.310 20.356 1.00 92.81 111 THR A CA 1
ATOM 845 C C . THR A 1 111 ? -15.446 -1.510 20.060 1.00 92.81 111 THR A C 1
ATOM 847 O O . THR A 1 111 ? -14.716 -0.547 19.852 1.00 92.81 111 THR A O 1
ATOM 850 N N . GLN A 1 112 ? -14.976 -2.762 20.041 1.00 91.44 112 GLN A N 1
ATOM 851 C CA . GLN A 1 112 ? -13.574 -3.081 19.742 1.00 91.44 112 GLN A CA 1
ATOM 852 C C . GLN A 1 112 ? -13.260 -2.864 18.260 1.00 91.44 112 GLN A C 1
ATOM 854 O O . GLN A 1 112 ? -12.177 -2.392 17.920 1.00 91.44 112 GLN A O 1
ATOM 859 N N . CYS A 1 113 ? -14.214 -3.187 17.387 1.00 92.94 113 CYS A N 1
ATOM 860 C CA . CYS A 1 113 ? -14.122 -2.908 15.964 1.00 92.94 113 CYS A CA 1
ATOM 861 C C . CYS A 1 113 ? -14.093 -1.402 15.692 1.00 92.94 113 CYS A C 1
ATOM 863 O O . CYS A 1 113 ? -13.199 -0.955 14.986 1.00 92.94 113 CYS A O 1
ATOM 865 N N . ASP A 1 114 ? -14.988 -0.618 16.296 1.00 93.12 114 ASP A N 1
ATOM 866 C CA . ASP A 1 114 ? -15.058 0.832 16.097 1.00 93.12 114 ASP A CA 1
ATOM 867 C C . ASP A 1 114 ? -13.738 1.497 16.507 1.00 93.12 114 ASP A C 1
ATOM 869 O O . ASP A 1 114 ? -13.170 2.270 15.744 1.00 93.12 114 ASP A O 1
ATOM 873 N N . GLN A 1 115 ? -13.171 1.106 17.655 1.00 91.81 115 GLN A N 1
ATOM 874 C CA . GLN A 1 115 ? -11.864 1.597 18.115 1.00 91.81 115 GLN A CA 1
ATOM 875 C C . GLN A 1 115 ? -10.710 1.227 17.176 1.00 91.81 115 GLN A C 1
ATOM 877 O O . GLN A 1 115 ? -9.737 1.976 17.063 1.00 91.81 115 GLN A O 1
ATOM 882 N N . LEU A 1 116 ? -10.781 0.056 16.538 1.00 88.00 116 LEU A N 1
ATOM 883 C CA . LEU A 1 116 ? -9.797 -0.374 15.549 1.00 88.00 116 LEU A CA 1
ATOM 884 C C . LEU A 1 116 ? -9.962 0.413 14.246 1.00 88.00 116 LEU A C 1
ATOM 886 O O . LEU A 1 116 ? -8.971 0.878 13.686 1.00 88.00 116 LEU A O 1
ATOM 890 N N . ILE A 1 117 ? -11.200 0.589 13.783 1.00 91.81 117 ILE A N 1
ATOM 891 C CA . ILE A 1 117 ? -11.509 1.373 12.592 1.00 91.81 117 ILE A CA 1
ATOM 892 C C . ILE A 1 117 ? -11.090 2.826 12.796 1.00 91.81 117 ILE A C 1
ATOM 894 O O . ILE A 1 117 ? -10.383 3.333 11.945 1.00 91.81 117 ILE A O 1
ATOM 898 N N . GLU A 1 118 ? -11.365 3.472 13.928 1.00 89.50 118 GLU A N 1
ATOM 899 C CA . GLU A 1 118 ? -10.910 4.851 14.187 1.00 89.50 118 GLU A CA 1
ATOM 900 C C . GLU A 1 118 ? -9.384 5.024 14.060 1.00 89.50 118 GLU A C 1
ATOM 902 O O . GLU A 1 118 ? -8.901 6.063 13.612 1.00 89.50 118 GLU A O 1
ATOM 907 N N . GLN A 1 119 ? -8.604 4.003 14.426 1.00 86.50 119 GLN A N 1
ATOM 908 C CA . GLN A 1 119 ? -7.140 4.043 14.342 1.00 86.50 119 GLN A CA 1
ATOM 909 C C . GLN A 1 119 ? -6.608 3.690 12.951 1.00 86.50 119 GLN A C 1
ATOM 911 O O . GLN A 1 119 ? -5.540 4.160 12.553 1.00 86.50 119 GLN A O 1
ATOM 916 N N . CYS A 1 120 ? -7.319 2.829 12.225 1.00 83.44 120 CYS A N 1
ATOM 917 C CA . CYS A 1 120 ? -6.861 2.277 10.956 1.00 83.44 120 CYS A CA 1
ATOM 918 C C . CYS A 1 120 ? -7.552 2.894 9.738 1.00 83.44 120 CYS A C 1
ATOM 920 O O . CYS A 1 120 ? -7.038 2.731 8.636 1.00 83.44 120 CYS A O 1
ATOM 922 N N . GLU A 1 121 ? -8.661 3.612 9.908 1.00 83.25 121 GLU A N 1
ATOM 923 C CA . GLU A 1 121 ? -9.484 4.184 8.840 1.00 83.25 121 GLU A CA 1
ATOM 924 C C . GLU A 1 121 ? -8.647 4.984 7.839 1.00 83.25 121 GLU A C 1
ATOM 926 O O . GLU A 1 121 ? -8.722 4.646 6.660 1.00 83.25 121 GLU A O 1
ATOM 931 N N . PRO A 1 122 ? -7.771 5.933 8.237 1.00 80.00 122 PRO A N 1
ATOM 932 C CA . PRO A 1 122 ? -6.995 6.704 7.266 1.00 80.00 122 PRO A CA 1
ATOM 933 C C . PRO A 1 122 ? -6.094 5.815 6.401 1.00 80.00 122 PRO A C 1
ATOM 935 O O . PRO A 1 122 ? -5.951 6.038 5.202 1.00 80.00 122 PRO A O 1
ATOM 938 N N . LEU A 1 123 ? -5.511 4.771 6.999 1.00 78.44 123 LEU A N 1
ATOM 939 C CA . LEU A 1 123 ? -4.655 3.819 6.295 1.00 78.44 123 LEU A CA 1
ATOM 940 C C . LEU A 1 123 ? -5.475 2.878 5.402 1.00 78.44 123 LEU A C 1
ATOM 942 O O . LEU A 1 123 ? -5.065 2.593 4.283 1.00 78.44 123 LEU A O 1
ATOM 946 N N . ILE A 1 124 ? -6.631 2.404 5.871 1.00 77.38 124 ILE A N 1
ATOM 947 C CA . ILE A 1 124 ? -7.533 1.526 5.114 1.00 77.38 124 ILE A CA 1
ATOM 948 C C . ILE A 1 124 ? -8.108 2.275 3.911 1.00 77.38 124 ILE A C 1
ATOM 950 O O . ILE A 1 124 ? -8.059 1.759 2.799 1.00 77.38 124 ILE A O 1
ATOM 954 N N . VAL A 1 125 ? -8.591 3.502 4.106 1.00 80.44 125 VAL A N 1
ATOM 955 C CA . VAL A 1 125 ? -9.107 4.374 3.042 1.00 80.44 125 VAL A CA 1
ATOM 956 C C . VAL A 1 125 ? -8.005 4.669 2.031 1.00 80.44 125 VAL A C 1
ATOM 958 O O . VAL A 1 125 ? -8.210 4.486 0.834 1.00 80.44 125 VAL A O 1
ATOM 961 N N . GLN A 1 126 ? -6.800 5.013 2.495 1.00 75.19 126 GLN A N 1
ATOM 962 C CA . GLN A 1 126 ? -5.646 5.211 1.621 1.00 75.19 126 GLN A CA 1
ATOM 963 C C . GLN A 1 126 ? -5.303 3.951 0.812 1.00 75.19 126 GLN A C 1
ATOM 965 O O . GLN A 1 126 ? -5.014 4.051 -0.380 1.00 75.19 126 GLN A O 1
ATOM 970 N N . LEU A 1 127 ? -5.336 2.768 1.429 1.00 71.31 127 LEU A N 1
ATOM 971 C CA . LEU A 1 127 ? -5.074 1.501 0.744 1.00 71.31 127 LEU A CA 1
ATOM 972 C C . LEU A 1 127 ? -6.162 1.163 -0.275 1.00 71.31 127 LEU A C 1
ATOM 974 O O . LEU A 1 127 ? -5.834 0.678 -1.351 1.00 71.31 127 LEU A O 1
ATOM 978 N N . LEU A 1 128 ? -7.431 1.432 0.029 1.00 72.75 128 LEU A N 1
ATOM 979 C CA . LEU A 1 128 ? -8.549 1.198 -0.886 1.00 72.75 128 LEU A CA 1
ATOM 980 C C . LEU A 1 128 ? -8.518 2.162 -2.078 1.00 72.75 128 LEU A C 1
ATOM 982 O O . LEU A 1 128 ? -8.718 1.728 -3.209 1.00 72.75 128 LEU A O 1
ATOM 986 N N . LEU A 1 129 ? -8.159 3.429 -1.852 1.00 72.12 129 LEU A N 1
ATOM 987 C CA . LEU A 1 129 ? -7.903 4.400 -2.921 1.00 72.12 129 LEU A CA 1
ATOM 988 C C . LEU A 1 129 ? -6.728 3.969 -3.811 1.00 72.12 129 LEU A C 1
ATOM 990 O O . LEU A 1 129 ? -6.780 4.113 -5.029 1.00 72.12 129 LEU A O 1
ATOM 994 N N . GLN A 1 130 ? -5.671 3.407 -3.218 1.00 63.56 130 GLN A N 1
ATOM 995 C CA . GLN A 1 130 ? -4.512 2.892 -3.958 1.00 63.56 130 GLN A CA 1
ATOM 996 C C . GLN A 1 130 ? -4.788 1.557 -4.663 1.00 63.56 130 GLN A C 1
ATOM 998 O O . GLN A 1 130 ? -4.182 1.280 -5.694 1.00 63.56 130 GLN A O 1
ATOM 1003 N N . ALA A 1 131 ? -5.690 0.724 -4.137 1.00 66.44 131 ALA A N 1
ATOM 1004 C CA . ALA A 1 131 ? -6.042 -0.577 -4.707 1.00 66.44 131 ALA A CA 1
ATOM 1005 C C . ALA A 1 131 ? -6.813 -0.472 -6.031 1.00 66.44 131 ALA A C 1
ATOM 1007 O O . ALA A 1 131 ? -6.898 -1.459 -6.758 1.00 66.44 131 ALA A O 1
ATOM 1008 N N . LEU A 1 132 ? -7.350 0.708 -6.345 1.00 65.31 132 LEU A N 1
ATOM 1009 C CA . LEU A 1 132 ? -8.000 1.000 -7.621 1.00 65.31 132 LEU A CA 1
ATOM 1010 C C . LEU A 1 132 ? -7.114 1.835 -8.554 1.00 65.31 132 LEU A C 1
ATOM 1012 O O . LEU A 1 132 ? -7.457 1.992 -9.722 1.00 65.31 132 LEU A O 1
ATOM 1016 N N . ASP A 1 133 ? -5.952 2.316 -8.090 1.00 76.88 133 ASP A N 1
ATOM 1017 C CA . ASP A 1 133 ? -4.995 3.018 -8.943 1.00 76.88 133 ASP A CA 1
ATOM 1018 C C . ASP A 1 133 ? -4.303 2.020 -9.897 1.00 76.88 133 ASP A C 1
ATOM 1020 O O . ASP A 1 133 ? -3.507 1.177 -9.457 1.00 76.88 133 ASP A O 1
ATOM 1024 N N . PRO A 1 134 ? -4.560 2.097 -11.218 1.00 78.31 134 PRO A N 1
ATOM 1025 C CA . PRO A 1 134 ? -4.020 1.138 -12.178 1.00 78.31 134 PRO A CA 1
ATOM 1026 C C . PRO A 1 134 ? -2.494 1.163 -12.242 1.00 78.31 134 PRO A C 1
ATOM 1028 O O . PRO A 1 134 ? -1.878 0.154 -12.576 1.00 78.31 134 PRO A O 1
ATOM 1031 N N . GLU A 1 135 ? -1.867 2.297 -11.920 1.00 78.06 135 GLU A N 1
ATOM 1032 C CA . GLU A 1 135 ? -0.412 2.409 -11.886 1.00 78.06 135 GLU A CA 1
ATOM 1033 C C . GLU A 1 135 ? 0.159 1.616 -10.705 1.00 78.06 135 GLU A C 1
ATOM 1035 O O . GLU A 1 135 ? 1.011 0.747 -10.886 1.00 78.06 135 GLU A O 1
ATOM 1040 N N . PHE A 1 136 ? -0.343 1.863 -9.497 1.00 75.19 136 PHE A N 1
ATOM 1041 C CA . PHE A 1 136 ? 0.088 1.217 -8.267 1.00 75.19 136 PHE A CA 1
ATOM 1042 C C . PHE A 1 136 ? -0.131 -0.292 -8.303 1.00 75.19 136 PHE A C 1
ATOM 1044 O O . PHE A 1 136 ? 0.802 -1.052 -8.030 1.00 75.19 136 PHE A O 1
ATOM 1051 N N . VAL A 1 137 ? -1.327 -0.739 -8.690 1.00 77.62 137 VAL A N 1
ATOM 1052 C CA . VAL A 1 137 ? -1.660 -2.166 -8.775 1.00 77.62 137 VAL A CA 1
ATOM 1053 C C . VAL A 1 137 ? -0.749 -2.866 -9.779 1.00 77.62 137 VAL A C 1
ATOM 1055 O O . VAL A 1 137 ? -0.118 -3.869 -9.446 1.00 77.62 137 VAL A O 1
ATOM 1058 N N . CYS A 1 138 ? -0.594 -2.315 -10.984 1.00 79.06 138 CYS A N 1
ATOM 1059 C CA . CYS A 1 138 ? 0.220 -2.947 -12.019 1.00 79.06 138 CYS A CA 1
ATOM 1060 C C . CYS A 1 138 ? 1.725 -2.877 -11.731 1.00 79.06 138 CYS A C 1
ATOM 1062 O O . CYS A 1 138 ? 2.459 -3.791 -12.111 1.00 79.06 138 CYS A O 1
ATOM 1064 N N . MET A 1 139 ? 2.196 -1.870 -10.991 1.00 75.81 139 MET A N 1
ATOM 1065 C CA . MET A 1 139 ? 3.549 -1.871 -10.429 1.00 75.81 139 MET A CA 1
ATOM 1066 C C . MET A 1 139 ? 3.715 -2.958 -9.362 1.00 75.81 139 MET A C 1
ATOM 1068 O O . MET A 1 139 ? 4.709 -3.675 -9.378 1.00 75.81 139 MET A O 1
ATOM 1072 N N . LYS A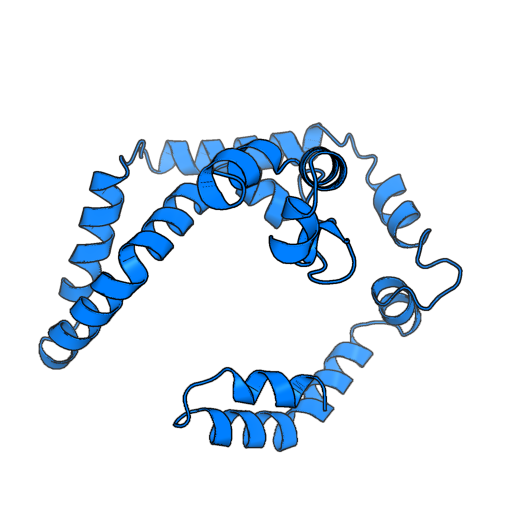 1 140 ? 2.762 -3.129 -8.440 1.00 67.75 140 LYS A N 1
ATOM 1073 C CA . LYS A 1 140 ? 2.845 -4.166 -7.395 1.00 67.75 140 LYS A CA 1
ATOM 1074 C C . LYS A 1 140 ? 2.772 -5.583 -7.956 1.00 67.75 140 LYS A C 1
ATOM 1076 O O . LYS A 1 140 ? 3.453 -6.465 -7.443 1.00 67.75 140 LYS A O 1
ATOM 1081 N N . LEU A 1 141 ? 2.006 -5.782 -9.025 1.00 70.62 141 LEU A N 1
ATOM 1082 C CA . LEU A 1 141 ? 1.884 -7.060 -9.727 1.00 70.62 141 LEU A CA 1
ATOM 1083 C C . LEU A 1 141 ? 3.079 -7.386 -10.635 1.00 70.62 141 LEU A C 1
ATOM 1085 O O . LEU A 1 141 ? 3.104 -8.454 -11.239 1.00 70.62 141 LEU A O 1
ATOM 1089 N N . GLY A 1 142 ? 4.064 -6.491 -10.767 1.00 65.56 142 GLY A N 1
ATOM 1090 C CA . GLY A 1 142 ? 5.195 -6.719 -11.670 1.00 65.56 142 GLY A CA 1
ATOM 1091 C C . GLY A 1 142 ? 4.889 -6.475 -13.147 1.00 65.56 142 GLY A C 1
ATOM 1092 O O . GLY A 1 142 ? 5.766 -6.688 -13.978 1.00 65.56 142 GLY A O 1
ATOM 1093 N N . ALA A 1 143 ? 3.676 -6.022 -13.479 1.00 76.50 143 ALA A N 1
ATOM 1094 C CA . ALA A 1 143 ? 3.240 -5.791 -14.852 1.00 76.50 143 ALA A CA 1
ATOM 1095 C C . ALA A 1 143 ? 3.804 -4.496 -15.452 1.00 76.50 143 ALA A C 1
ATOM 1097 O O . ALA A 1 143 ? 3.977 -4.416 -16.665 1.00 76.50 143 ALA A O 1
ATOM 1098 N N . CYS A 1 144 ? 4.111 -3.502 -14.613 1.00 74.94 144 CYS A N 1
ATOM 1099 C CA . CYS A 1 144 ? 4.719 -2.239 -15.025 1.00 74.94 144 CYS A CA 1
ATOM 1100 C C . CYS A 1 144 ? 6.148 -2.066 -14.475 1.00 74.94 144 CYS A C 1
ATOM 1102 O O . CYS A 1 144 ? 6.442 -2.503 -13.353 1.00 74.94 144 CYS A O 1
ATOM 1104 N N . PRO A 1 145 ? 7.047 -1.389 -15.222 1.00 68.75 145 PRO A N 1
ATOM 1105 C CA . PRO A 1 145 ? 8.381 -1.040 -14.740 1.00 68.75 145 PRO A CA 1
ATOM 1106 C C . PRO A 1 145 ? 8.308 -0.245 -13.426 1.00 68.75 145 PRO A C 1
ATOM 1108 O O . PRO A 1 145 ? 7.616 0.763 -13.345 1.00 68.75 145 PRO A O 1
ATOM 1111 N N . GLY A 1 146 ? 9.024 -0.694 -12.390 1.00 58.75 146 GLY A N 1
ATOM 1112 C CA . GLY A 1 146 ? 8.996 -0.084 -11.048 1.00 58.75 146 GLY A CA 1
ATOM 1113 C C . GLY A 1 146 ? 8.778 -1.084 -9.908 1.00 58.75 146 GLY A C 1
ATOM 1114 O O . GLY A 1 146 ? 9.206 -0.829 -8.783 1.00 58.75 146 GLY A O 1
ATOM 1115 N N . ALA A 1 147 ? 8.228 -2.263 -10.214 1.00 50.22 147 ALA A N 1
ATOM 1116 C CA . ALA A 1 147 ? 7.950 -3.344 -9.261 1.00 50.22 147 ALA A CA 1
ATOM 1117 C C . ALA A 1 147 ? 9.164 -3.817 -8.438 1.00 50.22 147 ALA A C 1
ATOM 1119 O O . ALA A 1 147 ? 9.049 -4.159 -7.264 1.00 50.22 147 ALA A O 1
ATOM 1120 N N . LEU A 1 148 ? 10.348 -3.822 -9.055 1.00 44.75 148 LEU A N 1
ATOM 1121 C CA . LEU A 1 148 ? 11.563 -4.427 -8.501 1.00 44.75 148 LEU A CA 1
ATOM 1122 C C . LEU A 1 148 ? 12.503 -3.444 -7.792 1.00 44.75 148 LEU A C 1
ATOM 1124 O O . LEU A 1 148 ? 13.527 -3.859 -7.259 1.00 44.75 148 LEU A O 1
ATOM 1128 N N . LYS A 1 149 ? 12.163 -2.149 -7.717 1.00 46.75 149 LYS A N 1
ATOM 1129 C CA . LYS A 1 149 ? 12.995 -1.155 -7.010 1.00 46.75 149 LYS A CA 1
ATOM 1130 C C . LYS A 1 149 ? 12.756 -1.120 -5.490 1.00 46.75 149 LYS A C 1
ATOM 1132 O O . LYS A 1 149 ? 13.261 -0.235 -4.807 1.00 46.75 149 LYS A O 1
ATOM 1137 N N . MET A 1 150 ? 11.981 -2.071 -4.964 1.00 42.41 150 MET A N 1
ATOM 1138 C CA . MET A 1 150 ? 11.460 -2.094 -3.592 1.00 42.41 150 MET A CA 1
ATOM 1139 C C . MET A 1 150 ? 12.061 -3.202 -2.710 1.00 42.41 150 MET A C 1
ATOM 1141 O O . MET A 1 150 ? 11.382 -3.756 -1.849 1.00 42.41 150 MET A O 1
ATOM 1145 N N . LEU A 1 151 ? 13.355 -3.504 -2.848 1.00 45.28 151 LEU A N 1
ATOM 1146 C CA . LEU A 1 151 ? 14.064 -4.158 -1.744 1.00 45.28 151 LEU A CA 1
ATOM 1147 C C . LEU A 1 151 ? 14.367 -3.092 -0.683 1.00 45.28 151 LEU A C 1
ATOM 1149 O O . LEU A 1 151 ? 15.310 -2.309 -0.822 1.00 45.28 151 LEU A O 1
ATOM 1153 N N . LEU A 1 152 ? 13.522 -3.035 0.353 1.00 45.91 152 LEU A N 1
ATOM 1154 C CA . LEU A 1 152 ? 13.718 -2.167 1.515 1.00 45.91 152 LEU A CA 1
ATOM 1155 C C . LEU A 1 152 ? 15.118 -2.417 2.096 1.00 45.91 152 LEU A C 1
ATOM 1157 O O . LEU A 1 152 ? 15.416 -3.509 2.574 1.00 45.91 152 LEU A O 1
ATOM 1161 N N . GLY A 1 153 ? 15.979 -1.402 2.033 1.00 47.22 153 GLY A N 1
ATOM 1162 C CA . GLY A 1 153 ? 17.314 -1.396 2.632 1.00 47.22 153 GLY A CA 1
ATOM 1163 C C . GLY A 1 153 ? 18.493 -1.495 1.660 1.00 47.22 153 GLY A C 1
ATOM 1164 O O . GLY A 1 153 ? 19.604 -1.162 2.066 1.00 47.22 153 GLY A O 1
ATOM 1165 N N . ILE A 1 154 ? 18.297 -1.888 0.396 1.00 53.38 154 ILE A N 1
ATOM 1166 C CA . ILE A 1 154 ? 19.415 -2.038 -0.562 1.00 53.38 154 ILE A CA 1
ATOM 1167 C C . ILE A 1 154 ? 19.667 -0.737 -1.333 1.00 53.38 154 ILE A C 1
ATOM 1169 O O . ILE A 1 154 ? 20.812 -0.345 -1.551 1.00 53.38 154 ILE A O 1
ATOM 1173 N N . GLU A 1 155 ? 18.597 -0.029 -1.691 1.00 65.12 155 GLU A N 1
ATOM 1174 C CA . GLU A 1 155 ? 18.674 1.280 -2.338 1.00 65.12 155 GLU A CA 1
ATOM 1175 C C . GLU A 1 155 ? 18.712 2.400 -1.300 1.00 65.12 155 GLU A C 1
ATOM 1177 O O . GLU A 1 155 ? 17.892 2.442 -0.382 1.00 65.12 155 GLU A O 1
ATOM 1182 N N . GLN A 1 156 ? 19.624 3.356 -1.473 1.00 76.06 156 GLN A N 1
ATOM 1183 C CA . GLN A 1 156 ? 19.845 4.444 -0.516 1.00 76.06 156 GLN A CA 1
ATOM 1184 C C . GLN A 1 156 ? 18.569 5.265 -0.239 1.00 76.06 156 GLN A C 1
ATOM 1186 O O . GLN A 1 156 ? 18.334 5.709 0.881 1.00 76.06 156 GLN A O 1
ATOM 1191 N N . CYS A 1 157 ? 17.688 5.410 -1.233 1.00 82.94 157 CYS A N 1
ATOM 1192 C CA . CYS A 1 157 ? 16.415 6.123 -1.083 1.00 82.94 157 CYS A CA 1
ATOM 1193 C C . CYS A 1 157 ? 15.395 5.403 -0.182 1.00 82.94 157 CYS A C 1
ATOM 1195 O O . CYS A 1 157 ? 14.455 6.029 0.298 1.00 82.94 157 CYS A O 1
ATOM 1197 N N . SER A 1 158 ? 15.596 4.111 0.094 1.00 78.19 158 SER A N 1
ATOM 1198 C CA . SER A 1 158 ? 14.761 3.327 1.015 1.00 78.19 158 SER A CA 1
ATOM 1199 C C . SER A 1 158 ? 15.189 3.444 2.483 1.00 78.19 158 SER A C 1
ATOM 1201 O O . SER A 1 158 ? 14.478 2.972 3.363 1.00 78.19 158 SER A O 1
ATOM 1203 N N . TRP A 1 159 ? 16.318 4.106 2.774 1.00 79.31 159 TRP A N 1
ATOM 1204 C CA . TRP A 1 159 ? 16.832 4.300 4.140 1.00 79.31 159 TRP A CA 1
ATOM 1205 C C . TRP A 1 159 ? 16.058 5.349 4.957 1.00 79.31 159 TRP A C 1
ATOM 1207 O O . TRP A 1 159 ? 16.388 5.609 6.112 1.00 79.31 159 TRP A O 1
ATOM 1217 N N . GLY A 1 160 ? 15.015 5.943 4.373 1.00 81.94 160 GLY A N 1
ATOM 1218 C CA . GLY A 1 160 ? 14.109 6.860 5.060 1.00 81.94 160 GLY A CA 1
ATOM 1219 C C . GLY A 1 160 ? 14.589 8.318 5.104 1.00 81.94 160 GLY A C 1
ATOM 1220 O O . GLY A 1 160 ? 15.694 8.625 4.644 1.00 81.94 160 GLY A O 1
ATOM 1221 N N . PRO A 1 161 ? 13.747 9.241 5.617 1.00 83.94 161 PRO A N 1
ATOM 1222 C CA . PRO A 1 161 ? 13.931 10.691 5.465 1.00 83.94 161 PRO A CA 1
ATOM 1223 C C . PRO A 1 161 ? 15.255 11.220 6.014 1.00 83.94 161 PRO A C 1
ATOM 1225 O O . PRO A 1 161 ? 15.802 12.177 5.477 1.00 83.94 161 PRO A O 1
ATOM 1228 N N . ALA A 1 162 ? 15.827 10.554 7.020 1.00 87.62 162 ALA A N 1
ATOM 1229 C CA . ALA A 1 162 ? 17.158 10.872 7.536 1.00 87.62 162 ALA A CA 1
ATOM 1230 C C . ALA A 1 162 ? 18.252 10.805 6.451 1.00 87.62 162 ALA A C 1
ATOM 1232 O O . ALA A 1 162 ? 19.231 11.548 6.510 1.00 87.62 162 ALA A O 1
ATOM 1233 N N . PHE A 1 163 ? 18.087 9.936 5.449 1.00 89.88 163 PHE A N 1
ATOM 1234 C CA . PHE A 1 163 ? 18.977 9.861 4.299 1.00 89.88 163 PHE A CA 1
ATOM 1235 C C . PHE A 1 163 ? 18.602 10.869 3.207 1.00 89.88 163 PHE A C 1
ATOM 1237 O O . PHE A 1 163 ? 19.438 11.677 2.807 1.00 89.88 163 PHE A O 1
ATOM 1244 N N . TRP A 1 164 ? 17.367 10.822 2.699 1.00 92.56 164 TRP A N 1
ATOM 1245 C CA . TRP A 1 164 ? 16.993 11.594 1.509 1.00 92.56 164 TRP A CA 1
ATOM 1246 C C . TRP A 1 164 ? 16.690 13.067 1.785 1.00 92.56 164 TRP A C 1
ATOM 1248 O O . TRP A 1 164 ? 16.795 13.870 0.869 1.00 92.56 16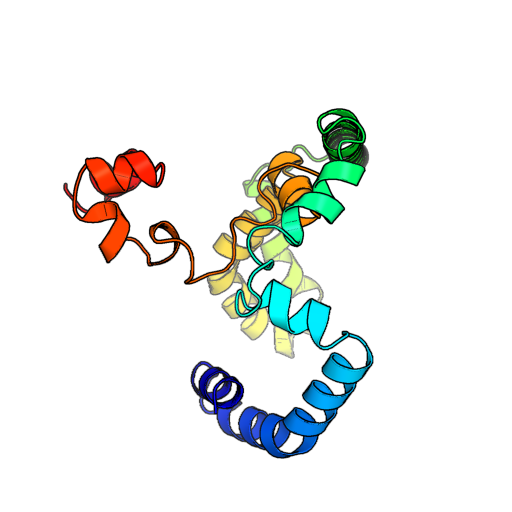4 TRP A O 1
ATOM 1258 N N . CYS A 1 165 ? 16.423 13.456 3.032 1.00 95.31 165 CYS A N 1
ATOM 1259 C CA . CYS A 1 165 ? 16.363 14.860 3.447 1.00 95.31 165 CYS A CA 1
ATOM 1260 C C . CYS A 1 165 ? 17.671 15.354 4.068 1.00 95.31 165 CYS A C 1
ATOM 1262 O O . CYS A 1 165 ? 17.692 16.380 4.744 1.00 95.31 165 CYS A O 1
ATOM 1264 N N . LYS A 1 166 ? 18.794 14.670 3.821 1.00 96.00 166 LYS A N 1
ATOM 1265 C CA . LYS A 1 166 ? 20.110 15.159 4.245 1.00 96.00 166 LYS A CA 1
ATOM 1266 C C . LYS A 1 166 ? 20.523 16.422 3.484 1.00 96.00 166 LYS A C 1
ATOM 1268 O O . LYS A 1 166 ? 21.151 17.302 4.062 1.00 96.00 166 LYS A O 1
ATOM 1273 N N . ASN A 1 167 ? 20.219 16.495 2.187 1.00 95.75 167 ASN A N 1
ATOM 1274 C CA . ASN A 1 167 ? 20.496 17.653 1.333 1.00 95.75 167 ASN A CA 1
ATOM 1275 C C . ASN A 1 167 ? 19.671 17.611 0.034 1.00 95.75 167 ASN A C 1
ATOM 1277 O O . ASN A 1 167 ? 19.040 16.605 -0.288 1.00 95.75 167 ASN A O 1
ATOM 1281 N N . ILE A 1 168 ? 19.710 18.701 -0.739 1.00 95.44 168 ILE A N 1
ATOM 1282 C CA . IL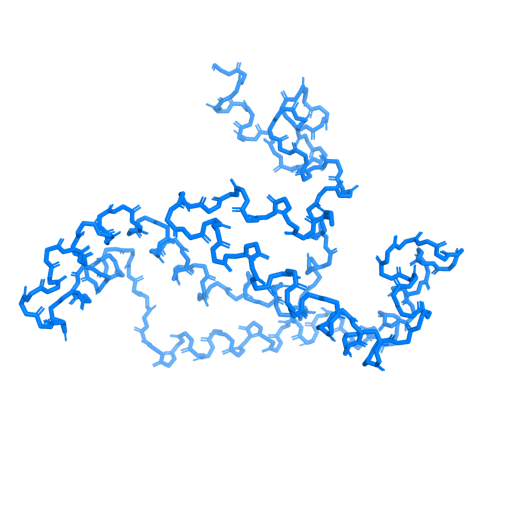E A 1 168 ? 18.949 18.835 -1.991 1.00 95.44 168 ILE A CA 1
ATOM 1283 C C . ILE A 1 168 ? 19.311 17.780 -3.042 1.00 95.44 168 ILE A C 1
ATOM 1285 O O . ILE A 1 168 ? 18.449 17.345 -3.799 1.00 95.44 168 ILE A O 1
ATOM 1289 N N . GLU A 1 169 ? 20.561 17.324 -3.068 1.00 95.38 169 GLU A N 1
ATOM 1290 C CA . GLU A 1 169 ? 21.046 16.349 -4.045 1.00 95.38 169 GLU A CA 1
ATOM 1291 C C . GLU A 1 169 ? 20.438 14.962 -3.798 1.00 95.38 169 GLU A C 1
ATOM 1293 O O . GLU A 1 169 ? 19.862 14.352 -4.701 1.00 95.38 169 GLU A O 1
ATOM 1298 N N . THR A 1 170 ? 20.484 14.491 -2.549 1.00 93.12 170 THR A N 1
ATOM 1299 C CA . THR A 1 170 ? 19.852 13.228 -2.141 1.00 93.12 170 THR A CA 1
ATOM 1300 C C . THR A 1 170 ? 18.330 13.291 -2.255 1.00 93.12 170 THR A C 1
ATOM 1302 O O . THR A 1 170 ? 17.729 12.330 -2.736 1.00 93.12 170 THR A O 1
ATOM 1305 N N . ALA A 1 171 ? 17.716 14.434 -1.937 1.00 93.31 171 ALA A N 1
ATOM 1306 C CA . ALA A 1 171 ? 16.282 14.639 -2.110 1.00 93.31 171 ALA A CA 1
ATOM 1307 C C . ALA A 1 171 ? 15.869 14.635 -3.586 1.00 93.31 171 ALA A C 1
ATOM 1309 O O . ALA A 1 171 ? 14.849 14.053 -3.936 1.00 93.31 171 ALA A O 1
ATOM 1310 N N . THR A 1 172 ? 16.664 15.233 -4.474 1.00 91.69 172 THR A N 1
ATOM 1311 C CA . THR A 1 172 ? 16.387 15.228 -5.920 1.00 91.69 172 THR A CA 1
ATOM 1312 C C . THR A 1 172 ? 16.517 13.818 -6.480 1.00 91.69 172 THR A C 1
ATOM 1314 O O . THR A 1 172 ? 15.613 13.325 -7.150 1.00 91.69 172 THR A O 1
ATOM 1317 N N . ARG A 1 173 ? 17.602 13.119 -6.134 1.00 85.12 173 ARG A N 1
ATOM 1318 C CA . ARG A 1 173 ? 17.856 11.749 -6.589 1.00 85.12 173 ARG A CA 1
ATOM 1319 C C . ARG A 1 173 ? 16.792 10.753 -6.124 1.00 85.12 173 ARG A C 1
ATOM 1321 O O . ARG A 1 173 ? 16.490 9.808 -6.844 1.00 85.12 173 ARG A O 1
ATOM 1328 N N . CYS A 1 174 ? 16.230 10.967 -4.938 1.00 89.00 174 CYS A N 1
ATOM 1329 C CA . CYS A 1 174 ? 15.164 10.139 -4.379 1.00 89.00 174 CYS A CA 1
ATOM 1330 C C . CYS A 1 174 ? 13.748 10.658 -4.695 1.00 89.00 174 CYS A C 1
ATOM 1332 O O . CYS A 1 174 ? 12.787 10.146 -4.131 1.00 89.00 174 CYS A O 1
ATOM 1334 N N . ASN A 1 175 ? 13.618 11.657 -5.580 1.00 84.81 175 ASN A N 1
ATOM 1335 C CA . ASN A 1 175 ? 12.365 12.314 -5.969 1.00 84.81 175 ASN A CA 1
ATOM 1336 C C . ASN A 1 175 ? 11.498 12.777 -4.784 1.00 84.81 175 ASN A C 1
ATOM 1338 O O . ASN A 1 175 ? 10.314 12.477 -4.657 1.00 84.81 175 ASN A O 1
ATOM 1342 N N . ALA A 1 176 ? 12.148 13.497 -3.885 1.00 93.38 176 ALA A N 1
ATOM 1343 C CA . ALA A 1 176 ? 11.771 13.628 -2.490 1.00 93.38 176 ALA A CA 1
ATOM 1344 C C . ALA A 1 176 ? 11.814 15.092 -1.998 1.00 93.38 176 ALA A C 1
ATOM 1346 O O . ALA A 1 176 ? 11.476 15.395 -0.851 1.00 93.38 176 ALA A O 1
ATOM 1347 N N . VAL A 1 177 ? 12.212 16.011 -2.887 1.00 93.19 177 VAL A N 1
ATOM 1348 C CA . VAL A 1 177 ? 12.418 17.444 -2.620 1.00 93.19 177 VAL A CA 1
ATOM 1349 C C . VAL A 1 177 ? 11.196 18.075 -1.967 1.00 93.19 177 VAL A C 1
ATOM 1351 O O . VAL A 1 177 ? 11.326 18.712 -0.930 1.00 93.19 177 VAL A O 1
ATOM 1354 N N . THR A 1 178 ? 9.999 17.845 -2.513 1.00 91.69 178 THR A N 1
ATOM 1355 C CA . THR A 1 178 ? 8.762 18.441 -1.990 1.00 91.69 178 THR A CA 1
ATOM 1356 C C . THR A 1 178 ? 8.502 18.064 -0.534 1.00 91.69 178 THR A C 1
ATOM 1358 O O . THR A 1 178 ? 8.105 18.921 0.254 1.00 91.69 178 THR A O 1
ATOM 1361 N N . HIS A 1 179 ? 8.746 16.807 -0.159 1.00 90.75 179 HIS A N 1
ATOM 1362 C CA . HIS A 1 179 ? 8.567 16.360 1.218 1.00 90.75 179 HIS A CA 1
ATOM 1363 C C . HIS A 1 179 ? 9.630 16.969 2.139 1.00 90.75 179 HIS A C 1
ATOM 1365 O O . HIS A 1 179 ? 9.274 17.520 3.177 1.00 90.75 179 HIS A O 1
ATOM 1371 N N . CYS A 1 180 ? 10.910 16.953 1.748 1.00 95.44 180 CYS A N 1
ATOM 1372 C CA . CYS A 1 180 ? 11.975 17.536 2.568 1.00 95.44 180 CYS A CA 1
ATOM 1373 C C . CYS A 1 180 ? 11.780 19.038 2.788 1.00 95.44 180 CYS A C 1
ATOM 1375 O O . CYS A 1 180 ? 11.913 19.511 3.913 1.00 95.44 180 CYS A O 1
ATOM 1377 N N . THR A 1 181 ? 11.384 19.777 1.747 1.00 94.81 181 THR A N 1
ATOM 1378 C CA . THR A 1 181 ? 11.071 21.205 1.860 1.00 94.81 181 THR A CA 1
ATOM 1379 C C . THR A 1 181 ? 9.889 21.455 2.790 1.00 94.81 181 THR A C 1
ATOM 1381 O O . THR A 1 181 ? 9.943 22.381 3.581 1.00 94.81 181 THR A O 1
ATOM 1384 N N . ARG A 1 182 ? 8.819 20.654 2.727 1.00 90.69 182 ARG A N 1
ATOM 1385 C CA . ARG A 1 182 ? 7.608 20.911 3.526 1.00 90.69 182 ARG A CA 1
ATOM 1386 C C . ARG A 1 182 ? 7.690 20.438 4.974 1.00 90.69 182 ARG A C 1
ATOM 1388 O O . ARG A 1 182 ? 7.008 21.018 5.809 1.00 90.69 182 ARG A O 1
ATOM 1395 N N . HIS A 1 183 ? 8.453 19.383 5.253 1.00 87.50 183 HIS A N 1
ATOM 1396 C CA . HIS A 1 183 ? 8.346 18.655 6.521 1.00 87.50 183 HIS A CA 1
ATOM 1397 C C . HIS A 1 183 ? 9.658 18.520 7.304 1.00 87.50 183 HIS A C 1
ATOM 1399 O O . HIS A 1 183 ? 9.609 18.068 8.444 1.00 87.50 183 HIS A O 1
ATOM 1405 N N . VAL A 1 184 ? 10.818 18.858 6.721 1.00 90.19 184 VAL A N 1
ATOM 1406 C CA . VAL A 1 184 ? 12.130 18.655 7.375 1.00 90.19 184 VAL A CA 1
ATOM 1407 C C . VAL A 1 184 ? 13.013 19.906 7.369 1.00 90.19 184 VAL A C 1
ATOM 1409 O O . VAL A 1 184 ? 13.676 20.177 8.364 1.00 90.19 184 VAL A O 1
ATOM 1412 N N . TRP A 1 185 ? 13.070 20.649 6.260 1.00 90.88 185 TRP A N 1
ATOM 1413 C CA . TRP A 1 185 ? 13.934 21.833 6.114 1.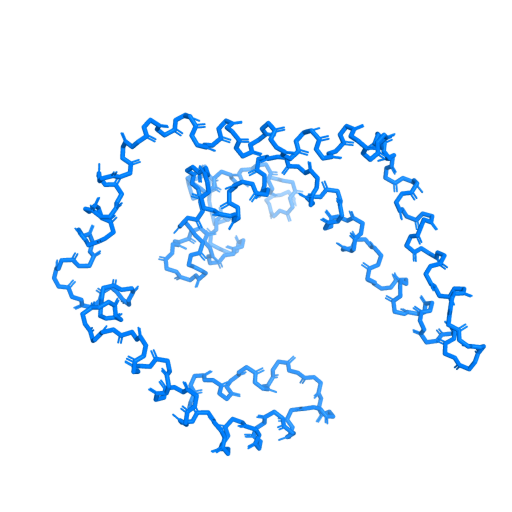00 90.88 185 TRP A CA 1
ATOM 1414 C C . TRP A 1 185 ? 13.241 23.167 6.409 1.00 90.88 185 TRP A C 1
ATOM 1416 O O . TRP A 1 185 ? 13.932 24.185 6.453 1.00 90.88 185 TRP A O 1
ATOM 1426 N N . ASN A 1 186 ? 11.916 23.157 6.574 1.00 70.38 186 ASN A N 1
ATOM 1427 C CA . ASN A 1 186 ? 11.116 24.317 6.971 1.00 70.38 186 ASN A CA 1
ATOM 1428 C C . ASN A 1 186 ? 10.869 24.327 8.477 1.00 70.38 186 ASN A C 1
ATOM 1430 O O . ASN A 1 186 ? 10.535 23.247 9.013 1.00 70.38 186 ASN A O 1
#

Secondary structure (DSSP, 8-state):
-HHHHHGGGS-HHHHHHHHHHHHHHHHHHHHHHHHHS-HHHHHHHTT-STTGGGTHHHHHHTT-STTTHHHHHHHHHHHHHHHHTT----HHHHHHHHHHGGGGS-HHHHHHHHHHHHHHHHHHHHHHHHHT-HHHHHHHTTSSTTTTS--TTTSGGGG-HHHHTSSHHHHHHTT-HHHHHHHT--

Sequence (186 aa):
QAVEKVCNLLPSTLSAQCKDLMETYGQAIIELLIQEASPKTVCSILGLCRDASRAFIPLLEKAEFEAGGFCDVCKMAVRYIDGILEQNATEAQIEDAVKKVCNFLPDEFKTQCDQLIEQCEPLIVQLLLQALDPEFVCMKLGACPGALKMLLGIEQCSWGPAFWCKNIETATRCNAVTHCTRHVWN

Organism: Ictalurus punctatus (NCBI:txid7998)

Radius of gyration: 21.68 Å; chains: 1; bounding box: 52×51×50 Å